Protein AF-A0A7V4ATC4-F1 (afdb_monomer_lite)

pLDDT: mean 73.08, std 25.16, range [24.62, 98.5]

Foldseek 3Di:
DDDDDDDDDDDDDDDDDDDDDDDDDDDDDDDDDDDDDDDDDDDDDDDDDDDDDDDDDDDDDDDDDDDDDDPPPPPPPPPLFADAAPPPADEAAPVHRPQKDKDKDDDDPVWAWDWHKDQDFHRHPHGRIWIKTFFADHLAPPGIKMKIFGAPFFPAFLVQWPWWKWKKAWQDAPFLQAFAFWKWAWKAQLVDNRIWIKIKTQCAPGNHDDDDHRDMDMDTQQDQPTKMATPPDPDPLTMGGSCSVCVNRVRMGQHQAAADADDDDDDDDRDDHNRSHRIIGMAADRGCADPVNGRRRSHGHRIIMIIAWIWIGGNNRIHIYGYHNDDDPVRVVVVVVVVVVVVVVVPDDDD

Structure (mmCIF, N/CA/C/O backbone):
data_AF-A0A7V4ATC4-F1
#
_entry.id   AF-A0A7V4ATC4-F1
#
loop_
_atom_site.group_PDB
_atom_site.id
_atom_site.type_symbol
_atom_site.label_atom_id
_atom_site.label_alt_id
_atom_site.label_comp_id
_atom_site.label_asym_id
_atom_site.label_entity_id
_atom_site.label_seq_id
_atom_site.pdbx_PDB_ins_code
_atom_site.Cartn_x
_atom_site.Cartn_y
_atom_site.Cartn_z
_atom_site.occupancy
_atom_site.B_iso_or_equiv
_atom_site.auth_seq_id
_atom_site.auth_comp_id
_atom_site.auth_asym_id
_atom_site.auth_atom_id
_atom_site.pdbx_PDB_model_num
ATOM 1 N N . MET A 1 1 ? 17.920 71.057 -55.458 1.00 37.38 1 MET A N 1
ATOM 2 C CA . MET A 1 1 ? 18.257 69.918 -56.338 1.00 37.38 1 MET A CA 1
ATOM 3 C C . MET A 1 1 ? 19.403 69.149 -55.707 1.00 37.38 1 MET A C 1
ATOM 5 O O . MET A 1 1 ? 20.327 69.790 -55.232 1.00 37.38 1 MET A O 1
ATOM 9 N N . ILE A 1 2 ? 19.313 67.815 -55.755 1.00 30.89 2 ILE A N 1
ATOM 10 C CA . ILE A 1 2 ? 20.338 66.817 -55.396 1.00 30.89 2 ILE A CA 1
ATOM 11 C C . ILE A 1 2 ? 20.574 66.647 -53.885 1.00 30.89 2 ILE A C 1
ATOM 13 O O . ILE A 1 2 ? 21.141 67.500 -53.211 1.00 30.89 2 ILE A O 1
ATOM 17 N N . GLY A 1 3 ? 20.114 65.499 -53.377 1.00 27.16 3 GLY A N 1
ATOM 18 C CA . GLY A 1 3 ? 20.403 64.997 -52.038 1.00 27.16 3 GLY A CA 1
ATOM 19 C C . GLY A 1 3 ? 21.780 64.337 -51.962 1.00 27.16 3 GLY A C 1
ATOM 20 O O . GLY A 1 3 ? 22.248 63.720 -52.919 1.00 27.16 3 GLY A O 1
ATOM 21 N N . SER A 1 4 ? 22.406 64.460 -50.798 1.00 30.31 4 SER A N 1
ATOM 22 C CA . SER A 1 4 ? 23.699 63.877 -50.451 1.00 30.31 4 SER A CA 1
ATOM 23 C C . SER A 1 4 ? 23.579 63.069 -49.151 1.00 30.31 4 SER A C 1
ATOM 25 O O . SER A 1 4 ? 23.009 63.518 -48.159 1.00 30.31 4 SER A O 1
ATOM 27 N N . LEU A 1 5 ? 24.095 61.836 -49.193 1.00 36.03 5 LEU A N 1
ATOM 28 C CA . LEU A 1 5 ? 24.221 60.887 -48.076 1.00 36.03 5 LEU A CA 1
ATOM 29 C C . LEU A 1 5 ? 25.055 61.460 -46.916 1.00 36.03 5 LEU A C 1
ATOM 31 O O . LEU A 1 5 ? 25.986 62.232 -47.163 1.00 36.03 5 LEU A O 1
ATOM 35 N N . PRO A 1 6 ? 24.884 60.923 -45.690 1.00 37.91 6 PRO A N 1
ATOM 36 C CA . PRO A 1 6 ? 26.089 60.516 -44.966 1.00 37.91 6 PRO A CA 1
ATOM 37 C C . PRO A 1 6 ? 26.004 59.202 -44.161 1.00 37.91 6 PRO A C 1
ATOM 39 O O . PRO A 1 6 ? 25.114 58.974 -43.353 1.00 37.91 6 PRO A O 1
ATOM 42 N N . ARG A 1 7 ? 27.063 58.410 -44.384 1.00 29.56 7 ARG A N 1
ATOM 43 C CA . ARG A 1 7 ? 28.003 57.748 -43.451 1.00 29.56 7 ARG A CA 1
ATOM 44 C C . ARG A 1 7 ? 27.527 56.817 -42.323 1.00 29.56 7 ARG A C 1
ATOM 46 O O . ARG A 1 7 ? 26.781 57.163 -41.418 1.00 29.56 7 ARG A O 1
ATOM 53 N N . ALA A 1 8 ? 28.197 55.662 -42.332 1.00 34.66 8 ALA A N 1
ATOM 54 C CA . ALA A 1 8 ? 28.271 54.635 -41.306 1.00 34.66 8 ALA A CA 1
ATOM 55 C C . ALA A 1 8 ? 28.814 55.145 -39.956 1.00 34.66 8 ALA A C 1
ATOM 57 O O . ALA A 1 8 ? 29.848 55.813 -39.899 1.00 34.66 8 ALA A O 1
ATOM 58 N N . GLY A 1 9 ? 28.142 54.747 -38.871 1.00 29.55 9 GLY A N 1
ATOM 59 C CA . GLY A 1 9 ? 28.581 54.906 -37.483 1.00 29.55 9 GLY A CA 1
ATOM 60 C C . GLY A 1 9 ? 28.999 53.563 -36.873 1.00 29.55 9 GLY A C 1
ATOM 61 O O . GLY A 1 9 ? 28.302 52.559 -37.014 1.00 29.55 9 GLY A O 1
ATOM 62 N N . GLY A 1 10 ? 30.167 53.548 -36.228 1.00 26.47 10 GLY A N 1
ATOM 63 C CA . GLY A 1 10 ? 30.815 52.364 -35.662 1.00 26.47 10 GLY A CA 1
ATOM 64 C C . GLY A 1 10 ? 30.112 51.759 -34.441 1.00 26.47 10 GLY A C 1
ATOM 65 O O . GLY A 1 10 ? 29.474 52.449 -33.649 1.00 26.47 10 GLY A O 1
ATOM 66 N N . ARG A 1 11 ? 30.277 50.441 -34.265 1.00 28.89 11 ARG A N 1
ATOM 67 C CA . ARG A 1 11 ? 29.781 49.693 -33.101 1.00 28.89 11 ARG A CA 1
ATOM 68 C C . ARG A 1 11 ? 30.822 49.706 -31.982 1.00 28.89 11 ARG A C 1
ATOM 70 O O . ARG A 1 11 ? 31.932 49.214 -32.165 1.00 28.89 11 ARG A O 1
ATOM 77 N N . ARG A 1 12 ? 30.442 50.215 -30.807 1.00 27.66 12 ARG A N 1
ATOM 78 C CA . ARG A 1 12 ? 31.090 49.888 -29.528 1.00 27.66 12 ARG A CA 1
ATOM 79 C C . ARG A 1 12 ? 30.332 48.731 -28.884 1.00 27.66 12 ARG A C 1
ATOM 81 O O . ARG A 1 12 ? 29.112 48.795 -28.764 1.00 27.66 12 ARG A O 1
ATOM 88 N N . CYS A 1 13 ? 31.055 47.713 -28.429 1.00 26.67 13 CYS A N 1
ATOM 89 C CA . CYS A 1 13 ? 30.509 46.679 -27.558 1.00 26.67 13 CYS A CA 1
ATOM 90 C C . CYS A 1 13 ? 30.200 47.282 -26.181 1.00 26.67 13 CYS A C 1
ATOM 92 O O . CYS A 1 13 ? 31.100 47.785 -25.508 1.00 26.67 13 CYS A O 1
ATOM 94 N N . ARG A 1 14 ? 28.938 47.208 -25.747 1.00 28.23 14 ARG A N 1
ATOM 95 C CA . ARG A 1 14 ? 28.559 47.324 -24.335 1.00 28.23 14 ARG A CA 1
ATOM 96 C C . ARG A 1 14 ? 28.003 45.986 -23.867 1.00 28.23 14 ARG A C 1
ATOM 98 O O . ARG A 1 14 ? 27.190 45.371 -24.547 1.00 28.23 14 ARG A O 1
ATOM 105 N N . LYS A 1 15 ? 28.482 45.561 -22.704 1.00 32.94 15 LYS A N 1
ATOM 106 C CA . LYS A 1 15 ? 27.990 44.426 -21.924 1.00 32.94 15 LYS A CA 1
ATOM 107 C C . LYS A 1 15 ? 26.820 44.934 -21.071 1.00 32.94 15 LYS A C 1
ATOM 109 O O . LYS A 1 15 ? 26.959 45.989 -20.455 1.00 32.94 15 LYS A O 1
ATOM 114 N N . ALA A 1 16 ? 25.705 44.211 -21.039 1.00 31.23 16 ALA A N 1
ATOM 115 C CA . ALA A 1 16 ? 24.578 44.450 -20.134 1.00 31.23 16 ALA A CA 1
ATOM 116 C C . ALA A 1 16 ? 23.957 43.098 -19.705 1.00 31.23 16 ALA A C 1
ATOM 118 O O . ALA A 1 16 ? 24.200 42.100 -20.386 1.00 31.23 16 ALA A O 1
ATOM 119 N N . PRO A 1 17 ? 23.281 43.045 -18.541 1.00 32.97 17 PRO A N 1
ATOM 120 C CA . PRO A 1 17 ? 23.290 41.897 -17.635 1.00 32.97 17 PRO A CA 1
ATOM 121 C C . PRO A 1 17 ? 22.068 40.971 -17.757 1.00 32.97 17 PRO A C 1
ATOM 123 O O . PRO A 1 17 ? 21.139 41.230 -18.512 1.00 32.97 17 PRO A O 1
ATOM 126 N N . ALA A 1 18 ? 22.136 39.867 -17.010 1.00 33.03 18 ALA A N 1
ATOM 127 C CA . ALA A 1 18 ? 21.173 38.774 -16.945 1.00 33.03 18 ALA A CA 1
ATOM 128 C C . ALA A 1 18 ? 19.812 39.166 -16.343 1.00 33.03 18 ALA A C 1
ATOM 130 O O . ALA A 1 18 ? 19.759 39.958 -15.405 1.00 33.03 18 ALA A O 1
ATOM 131 N N . GLY A 1 19 ? 18.759 38.500 -16.826 1.00 32.84 19 GLY A N 1
ATOM 132 C CA . GLY A 1 19 ? 17.412 38.508 -16.253 1.00 32.84 19 GLY A CA 1
ATOM 133 C C . GLY A 1 19 ? 16.344 38.738 -17.318 1.00 32.84 19 GLY A C 1
ATOM 134 O O . GLY A 1 19 ? 16.167 39.867 -17.746 1.00 32.84 19 GLY A O 1
ATOM 135 N N . ASP A 1 20 ? 15.724 37.657 -17.801 1.00 28.38 20 ASP A N 1
ATOM 136 C CA . ASP A 1 20 ? 14.262 37.517 -17.920 1.00 28.38 20 ASP A CA 1
ATOM 137 C C . ASP A 1 20 ? 13.900 36.246 -18.702 1.00 28.38 20 ASP A C 1
ATOM 139 O O . ASP A 1 20 ? 14.362 35.990 -19.816 1.00 28.38 20 ASP A O 1
ATOM 143 N N . VAL A 1 21 ? 13.081 35.413 -18.060 1.00 30.28 21 VAL A N 1
ATOM 144 C CA . VAL A 1 21 ? 12.523 34.171 -18.594 1.00 30.28 21 VAL A CA 1
ATOM 145 C C . VAL A 1 21 ? 11.252 34.531 -19.358 1.00 30.28 21 VAL A C 1
ATOM 147 O O . VAL A 1 21 ? 10.274 34.976 -18.761 1.00 30.28 21 VAL A O 1
ATOM 150 N N . ALA A 1 22 ? 11.252 34.329 -20.675 1.00 28.23 22 ALA A N 1
ATOM 151 C CA . ALA A 1 22 ? 10.046 34.455 -21.484 1.00 28.23 22 ALA A CA 1
ATOM 152 C C . ALA A 1 22 ? 9.177 33.192 -21.357 1.00 28.23 22 ALA A C 1
ATOM 154 O O . ALA A 1 22 ? 9.627 32.069 -21.593 1.00 28.23 22 ALA A O 1
ATOM 155 N N . VAL A 1 23 ? 7.918 33.412 -20.985 1.00 27.86 23 VAL A N 1
ATOM 156 C CA . VAL A 1 23 ? 6.828 32.435 -20.895 1.00 27.86 23 VAL A CA 1
ATOM 157 C C . VAL A 1 23 ? 6.401 32.008 -22.305 1.00 27.86 23 VAL A C 1
ATOM 159 O O . VAL A 1 23 ? 6.006 32.845 -23.113 1.00 27.86 23 VAL A O 1
ATOM 162 N N . LEU A 1 24 ? 6.448 30.706 -22.601 1.00 25.66 24 LEU A N 1
ATOM 163 C CA . LEU A 1 24 ? 5.875 30.112 -23.816 1.00 25.66 24 LEU A CA 1
ATOM 164 C C . LEU A 1 24 ? 4.436 29.656 -23.534 1.00 25.66 24 LEU A C 1
ATOM 166 O O . LEU A 1 24 ? 4.217 28.639 -22.879 1.00 25.66 24 LEU A O 1
ATOM 170 N N . GLN A 1 25 ? 3.456 30.406 -24.037 1.00 24.62 25 GLN A N 1
ATOM 171 C CA . GLN A 1 25 ? 2.063 29.965 -24.136 1.00 24.62 25 GLN A CA 1
ATOM 172 C C . GLN A 1 25 ? 1.872 29.152 -25.423 1.00 24.62 25 GLN A C 1
ATOM 174 O O . GLN A 1 25 ? 2.146 29.643 -26.516 1.00 24.62 25 GLN A O 1
ATOM 179 N N . TRP A 1 26 ? 1.363 27.928 -25.291 1.00 25.66 26 TRP A N 1
ATOM 180 C CA . TRP A 1 26 ? 0.858 27.125 -26.405 1.00 25.66 26 TRP A CA 1
ATOM 181 C C . TRP A 1 26 ? -0.668 27.212 -26.420 1.00 25.66 26 TRP A C 1
ATOM 183 O O . TRP A 1 26 ? -1.315 26.848 -25.439 1.00 25.66 26 TRP A O 1
ATOM 193 N N . THR A 1 27 ? -1.252 27.673 -27.523 1.00 29.28 27 THR A N 1
ATOM 194 C CA . THR A 1 27 ? -2.689 27.547 -27.788 1.00 29.28 27 THR A CA 1
ATOM 195 C C . THR A 1 27 ? -2.937 26.313 -28.655 1.00 29.28 27 THR A C 1
ATOM 197 O O . THR A 1 27 ? -2.340 26.141 -29.715 1.00 29.28 27 THR A O 1
ATOM 200 N N . TYR A 1 28 ? -3.808 25.428 -28.170 1.00 27.58 28 TYR A N 1
ATOM 201 C CA . TYR A 1 28 ? -4.270 24.228 -28.865 1.00 27.58 28 TYR A CA 1
ATOM 202 C C . TYR A 1 28 ? -5.555 24.564 -29.636 1.00 27.58 28 TYR A C 1
ATOM 204 O O . TYR A 1 28 ? -6.457 25.181 -29.070 1.00 27.58 28 TYR A O 1
ATOM 212 N N . ALA A 1 29 ? -5.656 24.151 -30.901 1.00 32.00 29 ALA A N 1
ATOM 213 C CA . ALA A 1 29 ? -6.880 24.245 -31.701 1.00 32.00 29 ALA A CA 1
ATOM 214 C C . ALA A 1 29 ? -7.418 22.827 -32.019 1.00 32.00 29 ALA A C 1
ATOM 216 O O . ALA A 1 29 ? -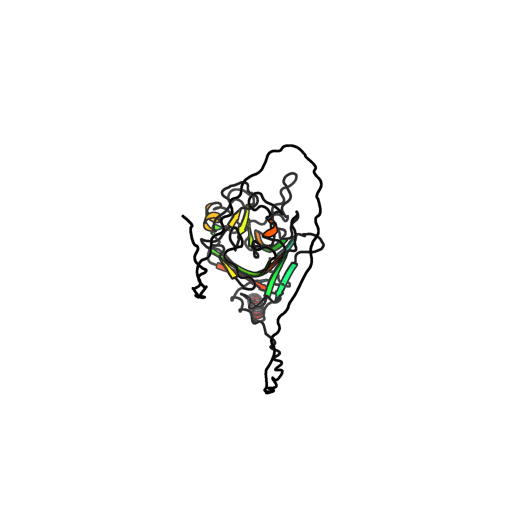6.612 21.948 -32.332 1.00 32.00 29 ALA A O 1
ATOM 217 N N . PRO A 1 30 ? -8.741 22.576 -31.923 1.00 41.56 30 PRO A N 1
ATOM 218 C CA . PRO A 1 30 ? -9.356 21.260 -32.157 1.00 41.56 30 PRO A CA 1
ATOM 219 C C . PRO A 1 30 ? -9.648 20.948 -33.652 1.00 41.56 30 PRO A C 1
ATOM 221 O O . PRO A 1 30 ? -9.494 21.832 -34.498 1.00 41.56 30 PRO A O 1
ATOM 224 N N . PRO A 1 31 ? -10.045 19.696 -34.001 1.00 54.38 31 PRO A N 1
ATOM 225 C CA . PRO A 1 31 ? -9.848 19.123 -35.341 1.00 54.38 31 PRO A CA 1
ATOM 226 C C . PRO A 1 31 ? -11.079 19.085 -36.287 1.00 54.38 31 PRO A C 1
ATOM 228 O O . PRO A 1 31 ? -12.178 18.764 -35.852 1.00 54.38 31 PRO A O 1
ATOM 231 N N . TYR A 1 32 ? -10.790 19.288 -37.590 1.00 42.03 32 TYR A N 1
ATOM 232 C CA . TYR A 1 32 ? -11.415 18.824 -38.866 1.00 42.03 32 TYR A CA 1
ATOM 233 C C . TYR A 1 32 ? -12.900 19.108 -39.219 1.00 42.03 32 TYR A C 1
ATOM 235 O O . TYR A 1 32 ? -13.759 19.134 -38.342 1.00 42.03 32 TYR A O 1
ATOM 243 N N . PRO A 1 33 ? -13.225 19.320 -40.527 1.00 49.75 33 PRO A N 1
ATOM 244 C CA . PRO A 1 33 ? -13.612 18.216 -41.447 1.00 49.75 33 PRO A CA 1
ATOM 245 C C . PRO A 1 33 ? -13.118 18.371 -42.931 1.00 49.75 33 PRO A C 1
ATOM 247 O O . PRO A 1 33 ? -12.402 19.326 -43.227 1.00 49.75 33 PRO A O 1
ATOM 250 N N . PRO A 1 34 ? -13.390 17.406 -43.855 1.00 53.91 34 PRO A N 1
ATOM 251 C CA . PRO A 1 34 ? -12.507 17.058 -44.985 1.00 53.91 34 PRO A CA 1
ATOM 252 C C . PRO A 1 34 ? -12.886 17.663 -46.356 1.00 53.91 34 PRO A C 1
ATOM 254 O O . PRO A 1 34 ? -14.041 17.992 -46.612 1.00 53.91 34 PRO A O 1
ATOM 257 N N . GLY A 1 35 ? -11.912 17.712 -47.277 1.00 35.97 35 GLY A N 1
ATOM 258 C CA . GLY A 1 35 ? -12.075 18.055 -48.701 1.00 35.97 35 GLY A CA 1
ATOM 259 C C . GLY A 1 35 ? -10.901 17.538 -49.562 1.00 35.97 35 GLY A C 1
ATOM 260 O O . GLY A 1 35 ? -9.860 17.205 -48.997 1.00 35.97 35 GLY A O 1
ATOM 261 N N . PRO A 1 36 ? -11.063 17.374 -50.892 1.00 40.44 36 PRO A N 1
ATOM 262 C CA . PRO A 1 36 ? -10.459 16.265 -51.632 1.00 40.44 36 PRO A CA 1
ATOM 263 C C . PRO A 1 36 ? -9.068 16.511 -52.243 1.00 40.44 36 PRO A C 1
ATOM 265 O O . PRO A 1 36 ? -8.633 17.625 -52.509 1.00 40.44 36 PRO A O 1
A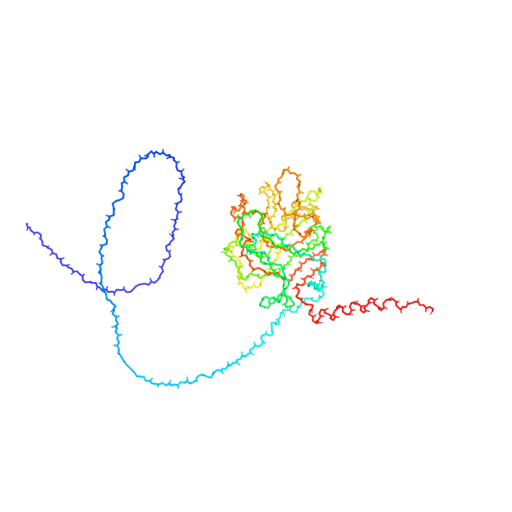TOM 268 N N . VAL A 1 37 ? -8.435 15.362 -52.482 1.00 49.66 37 VAL A N 1
ATOM 269 C CA . VAL A 1 37 ? -7.192 15.004 -53.180 1.00 49.66 37 VAL A CA 1
ATOM 270 C C . VAL A 1 37 ? -6.735 15.940 -54.311 1.00 49.66 37 VAL A C 1
ATOM 272 O O . VAL A 1 37 ? -7.404 16.057 -55.332 1.00 49.66 37 VAL A O 1
ATOM 275 N N . GLU A 1 38 ? -5.481 16.397 -54.229 1.00 36.03 38 GLU A N 1
ATOM 276 C CA . GLU A 1 38 ? -4.650 16.649 -55.413 1.00 36.03 38 GLU A CA 1
ATOM 277 C C . GLU A 1 38 ? -3.229 16.107 -55.171 1.00 36.03 38 GLU A C 1
ATOM 279 O O . GLU A 1 38 ? -2.517 16.533 -54.261 1.00 36.03 38 GLU A O 1
ATOM 284 N N . ARG A 1 39 ? -2.819 15.111 -55.967 1.00 44.59 39 ARG A N 1
ATOM 285 C CA . ARG A 1 39 ? -1.438 14.611 -55.996 1.00 44.59 39 ARG A CA 1
ATOM 286 C C . ARG A 1 39 ? -0.603 15.569 -56.838 1.00 44.59 39 ARG A C 1
ATOM 288 O O . ARG A 1 39 ? -0.870 15.705 -58.029 1.00 44.59 39 ARG A O 1
ATOM 295 N N . ARG A 1 40 ? 0.457 16.144 -56.267 1.00 36.28 40 ARG A N 1
ATOM 296 C CA . ARG A 1 40 ? 1.562 16.729 -57.043 1.00 36.28 40 ARG A CA 1
ATOM 297 C C . ARG A 1 40 ? 2.915 16.204 -56.547 1.00 36.28 40 ARG A C 1
ATOM 299 O O . ARG A 1 40 ? 3.068 15.977 -55.348 1.00 36.28 40 ARG A O 1
ATOM 306 N N . PRO A 1 41 ? 3.863 15.938 -57.462 1.00 38.78 41 PRO A N 1
ATOM 307 C CA . PRO A 1 41 ? 5.106 15.237 -57.163 1.00 38.78 41 PRO A CA 1
ATOM 308 C C . PRO A 1 41 ? 6.115 16.120 -56.421 1.00 38.78 41 PRO A C 1
ATOM 310 O O . PRO A 1 41 ? 6.250 17.312 -56.689 1.00 38.78 41 PRO A O 1
ATOM 313 N N . VAL A 1 42 ? 6.855 15.487 -55.511 1.00 36.69 42 VAL A N 1
ATOM 314 C CA . VAL A 1 42 ? 7.985 16.064 -54.779 1.00 36.69 42 VAL A CA 1
ATOM 315 C C . VAL A 1 42 ? 9.145 16.284 -55.754 1.00 36.69 42 VAL A C 1
ATOM 317 O O . VAL A 1 42 ? 9.693 15.323 -56.292 1.00 36.69 42 VAL A O 1
ATOM 320 N N . GLN A 1 43 ? 9.528 17.541 -55.984 1.00 33.72 43 GLN A N 1
ATOM 321 C CA . GLN A 1 43 ? 10.797 17.883 -56.628 1.00 33.72 43 GLN A CA 1
ATOM 322 C C . GLN A 1 43 ? 11.912 17.890 -55.579 1.00 33.72 43 GLN A C 1
ATOM 324 O O . GLN A 1 43 ? 11.889 18.672 -54.630 1.00 33.72 43 GLN A O 1
ATOM 329 N N . ALA A 1 44 ? 12.892 17.011 -55.773 1.00 35.06 44 ALA A N 1
ATOM 330 C CA . ALA A 1 44 ? 14.179 17.068 -55.103 1.00 35.06 44 ALA A CA 1
ATOM 331 C C . ALA A 1 44 ? 15.022 18.202 -55.707 1.00 35.06 44 ALA A C 1
ATOM 333 O O . ALA A 1 44 ? 15.142 18.293 -56.928 1.00 35.06 44 ALA A O 1
ATOM 334 N N . PHE A 1 45 ? 15.647 19.015 -54.856 1.00 33.12 45 PHE A N 1
ATOM 335 C CA . PHE A 1 45 ? 16.752 19.889 -55.249 1.00 33.12 45 PHE A CA 1
ATOM 336 C C . PHE A 1 45 ? 17.974 19.642 -54.349 1.00 33.12 45 PHE A C 1
ATOM 338 O O . PHE A 1 45 ? 17.807 19.333 -53.166 1.00 33.12 45 PHE A O 1
ATOM 345 N N . PRO A 1 46 ? 19.193 19.712 -54.915 1.00 42.69 46 PRO A N 1
ATOM 346 C CA . PRO A 1 46 ? 20.412 19.188 -54.312 1.00 42.69 46 PRO A CA 1
ATOM 347 C C . PRO A 1 46 ? 21.097 20.184 -53.363 1.00 42.69 46 PRO A C 1
ATOM 349 O O . PRO A 1 46 ? 20.937 21.398 -53.468 1.00 42.69 46 PRO A O 1
ATOM 352 N N . TYR A 1 47 ? 21.916 19.631 -52.464 1.00 35.31 47 TYR A N 1
ATOM 353 C CA . TYR A 1 47 ? 22.910 20.340 -51.651 1.00 35.31 47 TYR A CA 1
ATOM 354 C C . TYR A 1 47 ? 23.877 21.186 -52.497 1.00 35.31 47 TYR A C 1
ATOM 356 O O . TYR A 1 47 ? 24.193 20.814 -53.630 1.00 35.31 47 TYR A O 1
ATOM 364 N N . PRO A 1 48 ? 24.531 22.170 -51.856 1.00 41.03 48 PRO A N 1
ATOM 365 C CA . PRO A 1 48 ? 25.975 22.258 -51.996 1.00 41.03 48 PRO A CA 1
ATOM 366 C C . PRO A 1 48 ? 26.719 22.163 -50.659 1.00 41.03 48 PRO A C 1
ATOM 368 O O . PRO A 1 48 ? 26.304 22.669 -49.617 1.00 41.03 48 PRO A O 1
ATOM 371 N N . GLN A 1 49 ? 27.835 21.449 -50.766 1.00 35.94 49 GLN A N 1
ATOM 372 C CA . GLN A 1 49 ? 28.951 21.326 -49.839 1.00 35.94 49 GLN A CA 1
ATOM 373 C C . GLN A 1 49 ? 29.779 22.622 -49.755 1.00 35.94 49 GLN A C 1
ATOM 375 O O . GLN A 1 49 ? 29.601 23.522 -50.568 1.00 35.94 49 GLN A O 1
ATOM 380 N N . GLU A 1 50 ? 30.752 22.597 -48.834 1.00 31.81 50 GLU A N 1
ATOM 381 C CA . GLU A 1 50 ? 31.830 23.561 -48.534 1.00 31.81 50 GLU A CA 1
ATOM 382 C C . GLU A 1 50 ? 31.538 24.467 -47.324 1.00 31.81 50 GLU A C 1
ATOM 384 O O . GLU A 1 50 ? 30.490 25.084 -47.221 1.00 31.81 50 GLU A O 1
ATOM 389 N N . GLY A 1 51 ? 32.405 24.617 -46.323 1.00 28.22 51 GLY A N 1
ATOM 390 C CA . GLY A 1 51 ? 33.771 24.145 -46.129 1.00 28.22 51 GLY A CA 1
ATOM 391 C C . GLY A 1 51 ? 34.511 25.122 -45.200 1.00 28.22 51 GLY A C 1
ATOM 392 O O . GLY A 1 51 ? 34.390 26.329 -45.373 1.00 28.22 51 GLY A O 1
ATOM 393 N N . TRP A 1 52 ? 35.332 24.579 -44.285 1.00 28.17 52 TRP A N 1
ATOM 394 C CA . TRP A 1 52 ? 36.413 25.248 -43.518 1.00 28.17 52 TRP A CA 1
ATOM 395 C C . TRP A 1 52 ? 35.981 26.189 -42.360 1.00 28.17 52 TRP A C 1
ATOM 397 O O . TRP A 1 52 ? 35.006 26.909 -42.458 1.00 28.17 52 TRP A O 1
ATOM 407 N N . LYS A 1 53 ? 36.656 26.298 -41.203 1.00 32.31 53 LYS A N 1
ATOM 408 C CA . LYS A 1 53 ? 37.967 25.821 -40.728 1.00 32.31 53 LYS A CA 1
ATOM 409 C C . LYS A 1 53 ? 37.983 25.832 -39.189 1.00 32.31 53 LYS A C 1
ATOM 411 O O . LYS A 1 53 ? 37.493 26.765 -38.559 1.00 32.31 53 LYS A O 1
ATOM 416 N N . ARG A 1 54 ? 38.612 24.819 -38.591 1.00 35.22 54 ARG A N 1
ATOM 417 C CA . ARG A 1 54 ? 38.980 24.758 -37.168 1.00 35.22 54 ARG A CA 1
ATOM 418 C C . ARG A 1 54 ? 40.150 25.729 -36.933 1.00 35.22 54 ARG A C 1
ATOM 420 O O . ARG A 1 54 ? 41.168 25.596 -37.607 1.00 35.22 54 ARG A O 1
ATOM 427 N N . ILE A 1 55 ? 40.034 26.667 -35.992 1.00 35.19 55 ILE A N 1
ATOM 428 C CA . ILE A 1 55 ? 41.177 27.458 -35.509 1.00 35.19 55 ILE A CA 1
ATOM 429 C C . ILE A 1 55 ? 41.632 26.856 -34.180 1.00 35.19 55 ILE A C 1
ATOM 431 O O . ILE A 1 55 ? 40.955 26.973 -33.163 1.00 35.19 55 ILE A O 1
ATOM 435 N N . GLN A 1 56 ? 42.785 26.188 -34.212 1.00 34.50 56 GLN A N 1
ATOM 436 C CA . GLN A 1 56 ? 43.622 25.989 -33.035 1.00 34.50 56 GLN A CA 1
ATOM 437 C C . GLN A 1 56 ? 44.595 27.164 -32.927 1.00 34.50 56 GLN A C 1
ATOM 439 O O . GLN A 1 56 ? 45.274 27.494 -33.897 1.00 34.50 56 GLN A O 1
ATOM 444 N N . CYS A 1 57 ? 44.731 27.718 -31.726 1.00 32.12 57 CYS A N 1
ATOM 445 C CA . CYS A 1 57 ? 45.920 28.462 -31.327 1.00 32.12 57 CYS A CA 1
ATOM 446 C C . CYS A 1 57 ? 46.624 27.679 -30.217 1.00 32.12 57 CYS A C 1
ATOM 448 O O . CYS A 1 57 ? 46.003 27.274 -29.236 1.00 32.12 57 CYS A O 1
ATOM 450 N N . SER A 1 58 ? 47.922 27.446 -30.414 1.00 34.09 58 SER A N 1
ATOM 451 C CA . SER A 1 58 ? 48.844 26.822 -29.463 1.00 34.09 58 SER A CA 1
ATOM 452 C C . SER A 1 58 ? 50.001 27.775 -29.134 1.00 34.09 58 SER A C 1
ATOM 454 O O . SER A 1 58 ? 50.191 28.771 -29.834 1.00 34.09 58 SER A O 1
ATOM 456 N N . LYS A 1 59 ? 50.813 27.342 -28.151 1.00 34.41 59 LYS A N 1
ATOM 457 C CA . LYS A 1 59 ? 52.065 27.897 -27.583 1.00 34.41 59 LYS A CA 1
ATOM 458 C C . LYS A 1 59 ? 51.855 28.968 -26.511 1.00 34.41 59 LYS A C 1
ATOM 460 O O . LYS A 1 59 ? 51.135 29.924 -26.730 1.00 34.41 59 LYS A O 1
ATOM 465 N N . GLY A 1 60 ? 52.488 28.915 -25.342 1.00 30.00 60 GLY A N 1
ATOM 466 C CA . GLY A 1 60 ? 53.450 28.007 -24.694 1.00 30.00 60 GLY A CA 1
ATOM 467 C C . GLY A 1 60 ? 53.781 28.639 -23.320 1.00 30.00 60 GLY A C 1
ATOM 468 O O . GLY A 1 60 ? 53.423 29.784 -23.094 1.00 30.00 60 GLY A O 1
ATOM 469 N N . GLY A 1 61 ? 54.411 28.021 -22.327 1.00 31.06 61 GLY A N 1
ATOM 470 C CA . GLY A 1 61 ? 54.947 26.686 -22.139 1.00 31.06 61 GLY A CA 1
ATOM 471 C C . GLY A 1 61 ? 55.409 26.523 -20.676 1.00 31.06 61 GLY A C 1
ATOM 472 O O . GLY A 1 61 ? 55.314 27.456 -19.889 1.00 31.06 61 GLY A O 1
ATOM 473 N N . LYS A 1 62 ? 55.942 25.328 -20.382 1.00 39.16 62 LYS A N 1
ATOM 474 C CA . LYS A 1 62 ? 56.797 24.917 -19.245 1.00 39.16 62 LYS A CA 1
ATOM 475 C C . LYS A 1 62 ? 56.294 25.207 -17.816 1.00 39.16 62 LYS A C 1
ATOM 477 O O . LYS A 1 62 ? 56.348 26.332 -17.349 1.00 39.16 62 LYS A O 1
ATOM 482 N N . MET A 1 63 ? 56.065 24.150 -17.029 1.00 32.41 63 MET A N 1
ATOM 483 C CA . MET A 1 63 ? 57.104 23.554 -16.167 1.00 32.41 63 MET A CA 1
ATOM 484 C C . MET A 1 63 ? 56.522 22.426 -15.293 1.00 32.41 63 MET A C 1
ATOM 486 O O . MET A 1 63 ? 55.407 22.505 -14.793 1.00 32.41 63 MET A O 1
ATOM 490 N N . MET A 1 64 ? 57.307 21.359 -15.155 1.00 43.16 64 MET A N 1
ATOM 491 C CA . MET A 1 64 ? 57.062 20.159 -14.352 1.00 43.16 64 MET A CA 1
ATOM 492 C C . MET A 1 64 ? 56.734 20.465 -12.885 1.00 43.16 64 MET A C 1
ATOM 494 O O . MET A 1 64 ? 57.391 21.309 -12.284 1.00 43.16 64 MET A O 1
ATOM 498 N N . LYS A 1 65 ? 55.875 19.637 -12.278 1.00 34.62 65 LYS A N 1
ATOM 499 C CA . LYS A 1 65 ? 56.187 18.924 -11.026 1.00 34.62 65 LYS A CA 1
ATOM 500 C C . LYS A 1 65 ? 55.262 17.718 -10.870 1.00 34.62 65 LYS A C 1
ATOM 502 O O . LYS A 1 65 ? 54.044 17.836 -10.825 1.00 34.62 65 LYS A O 1
ATOM 507 N N . ARG A 1 66 ? 55.896 16.547 -10.838 1.00 47.31 66 ARG A N 1
ATOM 508 C CA . ARG A 1 66 ? 55.310 15.262 -10.465 1.00 47.31 66 ARG A CA 1
ATOM 509 C C . ARG A 1 66 ? 54.927 15.334 -8.988 1.00 47.31 66 ARG A C 1
ATOM 511 O O . ARG A 1 66 ? 55.796 15.624 -8.174 1.00 47.31 66 ARG A O 1
ATOM 518 N N . PHE A 1 67 ? 53.684 15.011 -8.657 1.00 41.53 67 PHE A N 1
ATOM 519 C CA . PHE A 1 67 ? 53.333 14.513 -7.333 1.00 41.53 67 PHE A CA 1
ATOM 520 C C . PHE A 1 67 ? 52.595 13.196 -7.522 1.00 41.53 67 PHE A C 1
ATOM 522 O O . PHE A 1 67 ? 51.544 13.133 -8.154 1.00 41.53 67 PHE A O 1
ATOM 529 N N . ALA A 1 68 ? 53.239 12.135 -7.044 1.00 48.22 68 ALA A N 1
ATOM 530 C CA . ALA A 1 68 ? 52.637 10.832 -6.872 1.00 48.22 68 ALA A CA 1
ATOM 531 C C . ALA A 1 68 ? 51.473 10.965 -5.882 1.00 48.22 68 ALA A C 1
ATOM 533 O O . ALA A 1 68 ? 51.651 11.525 -4.802 1.00 48.22 68 ALA A O 1
ATOM 534 N N . LEU A 1 69 ? 50.301 10.454 -6.252 1.00 39.44 69 LEU A N 1
ATOM 535 C CA . LEU A 1 69 ? 49.215 10.204 -5.312 1.00 39.44 69 LEU A CA 1
ATOM 536 C C . LEU A 1 69 ? 49.196 8.701 -5.014 1.00 39.44 69 LEU A C 1
ATOM 538 O O . LEU A 1 69 ? 49.181 7.906 -5.958 1.00 39.44 69 LEU A O 1
ATOM 542 N N . PRO A 1 70 ? 49.241 8.298 -3.734 1.00 45.88 70 PRO A N 1
ATOM 543 C CA . PRO A 1 70 ? 49.171 6.900 -3.365 1.00 45.88 70 PRO A CA 1
ATOM 544 C C . PRO A 1 70 ? 47.745 6.390 -3.577 1.00 45.88 70 PRO A C 1
ATOM 546 O O . PRO A 1 70 ? 46.765 7.048 -3.228 1.00 45.88 70 PRO A O 1
ATOM 549 N N . VAL A 1 71 ? 47.649 5.185 -4.134 1.00 46.84 71 VAL A N 1
ATOM 550 C CA . VAL A 1 71 ? 46.448 4.352 -4.081 1.00 46.84 71 VAL A CA 1
ATOM 551 C C . VAL A 1 71 ? 46.203 4.022 -2.611 1.00 46.84 71 VAL A C 1
ATOM 553 O O . VAL A 1 71 ? 46.870 3.159 -2.046 1.00 46.84 71 VAL A O 1
ATOM 556 N N . VAL A 1 72 ? 45.265 4.722 -1.977 1.00 40.56 72 VAL A N 1
ATOM 557 C CA . VAL A 1 72 ? 44.658 4.254 -0.731 1.00 40.56 72 VAL A CA 1
ATOM 558 C C . VAL A 1 72 ? 43.432 3.448 -1.138 1.00 40.56 72 VAL A C 1
ATOM 560 O O . VAL A 1 72 ? 42.364 3.995 -1.402 1.00 40.56 72 VAL A O 1
ATOM 563 N N . ALA A 1 73 ? 43.606 2.133 -1.232 1.00 45.38 73 ALA A N 1
ATOM 564 C CA . ALA A 1 73 ? 42.490 1.205 -1.259 1.00 45.38 73 ALA A CA 1
ATOM 565 C C . ALA A 1 73 ? 41.870 1.179 0.147 1.00 45.38 73 ALA A C 1
ATOM 567 O O . ALA A 1 73 ? 42.285 0.407 1.006 1.00 45.38 73 ALA A O 1
ATOM 568 N N . VAL A 1 74 ? 40.902 2.062 0.400 1.00 40.03 74 VAL A N 1
ATOM 569 C CA . VAL A 1 74 ? 39.992 1.907 1.538 1.00 40.03 74 VAL A CA 1
ATOM 570 C C . VAL A 1 74 ? 38.897 0.945 1.092 1.00 40.03 74 VAL A C 1
ATOM 572 O O . VAL A 1 74 ? 37.892 1.349 0.513 1.00 40.03 74 VAL A O 1
ATOM 575 N N . THR A 1 75 ? 39.085 -0.348 1.342 1.00 44.59 75 THR A N 1
ATOM 576 C CA . THR A 1 75 ? 37.966 -1.291 1.429 1.00 44.59 75 THR A CA 1
ATOM 577 C C . THR A 1 75 ? 37.170 -0.955 2.685 1.00 44.59 75 THR A C 1
ATOM 579 O O . THR A 1 75 ? 37.380 -1.537 3.747 1.00 44.59 75 THR A O 1
ATOM 582 N N . ALA A 1 76 ? 36.276 0.027 2.580 1.00 41.12 76 ALA A N 1
ATOM 583 C CA . ALA A 1 76 ? 35.206 0.201 3.545 1.00 41.12 76 ALA A CA 1
ATOM 584 C C . ALA A 1 76 ? 34.187 -0.911 3.277 1.00 41.12 76 ALA A C 1
ATOM 586 O O . ALA A 1 76 ? 33.372 -0.813 2.361 1.00 41.12 76 ALA A O 1
ATOM 587 N N . ALA A 1 77 ? 34.251 -1.988 4.059 1.00 40.91 77 ALA A N 1
ATOM 588 C CA . ALA A 1 77 ? 33.081 -2.823 4.271 1.00 40.91 77 ALA A CA 1
ATOM 589 C C . ALA A 1 77 ? 32.053 -1.936 4.985 1.00 40.91 77 ALA A C 1
ATOM 591 O O . ALA A 1 77 ? 32.090 -1.780 6.204 1.00 40.91 77 ALA A O 1
ATOM 592 N N . ALA A 1 78 ? 31.208 -1.259 4.208 1.00 37.91 78 ALA A N 1
ATOM 593 C CA . ALA A 1 78 ? 30.056 -0.556 4.734 1.00 37.91 78 ALA A CA 1
ATOM 594 C C . ALA A 1 78 ? 29.109 -1.621 5.289 1.00 37.91 78 ALA A C 1
ATOM 596 O O . ALA A 1 78 ? 28.321 -2.214 4.555 1.00 37.91 78 ALA A O 1
ATOM 597 N N . LEU A 1 79 ? 29.232 -1.905 6.584 1.00 43.47 79 LEU A N 1
ATOM 598 C CA . LEU A 1 79 ? 28.128 -2.464 7.345 1.00 43.47 79 LEU A CA 1
ATOM 599 C C . LEU A 1 79 ? 27.010 -1.426 7.230 1.00 43.47 79 LEU A C 1
ATOM 601 O O . LEU A 1 79 ? 27.085 -0.359 7.837 1.00 43.47 79 LEU A O 1
ATOM 605 N N . LEU A 1 80 ? 26.041 -1.693 6.354 1.00 47.47 80 LEU A N 1
ATOM 606 C CA . LEU A 1 80 ? 24.774 -0.976 6.306 1.00 47.47 80 LEU A CA 1
ATOM 607 C C . LEU A 1 80 ? 24.079 -1.266 7.636 1.00 47.47 80 LEU A C 1
ATOM 609 O O . LEU A 1 80 ? 23.395 -2.271 7.784 1.00 47.47 80 LEU A O 1
ATOM 613 N N . VAL A 1 81 ? 24.356 -0.434 8.636 1.00 57.31 81 VAL A N 1
ATOM 614 C CA . VAL A 1 81 ? 23.610 -0.426 9.890 1.00 57.31 81 VAL A CA 1
ATOM 615 C C . VAL A 1 81 ? 22.308 0.293 9.565 1.00 57.31 81 VAL A C 1
ATOM 617 O O . VAL A 1 81 ? 22.307 1.516 9.397 1.00 57.31 81 VAL A O 1
ATOM 620 N N . GLY A 1 82 ? 21.235 -0.463 9.350 1.00 60.34 82 GLY A N 1
ATOM 621 C CA . GLY A 1 82 ? 19.903 0.120 9.265 1.00 60.34 82 GLY A CA 1
ATOM 622 C C . GLY A 1 82 ? 19.418 0.570 10.650 1.00 60.34 82 GLY A C 1
ATOM 623 O O . GLY A 1 82 ? 20.125 0.413 11.655 1.00 60.34 82 GLY A O 1
ATOM 624 N N . ALA A 1 83 ? 18.285 1.268 10.708 1.00 72.50 83 ALA A N 1
ATOM 625 C CA . ALA A 1 83 ? 17.774 1.764 11.981 1.00 72.50 83 ALA A CA 1
ATOM 626 C C . ALA A 1 83 ? 17.257 0.592 12.824 1.00 72.50 83 ALA A C 1
ATOM 628 O O . ALA A 1 83 ? 16.566 -0.273 12.310 1.00 72.50 83 ALA A O 1
ATOM 629 N N . LEU A 1 84 ? 17.551 0.560 14.128 1.00 73.69 84 LEU A N 1
ATOM 630 C CA . LEU A 1 84 ? 17.016 -0.493 14.996 1.00 73.69 84 LEU A CA 1
ATOM 631 C C . LEU A 1 84 ? 15.485 -0.515 14.915 1.00 73.69 84 LEU A C 1
ATOM 633 O O . LEU A 1 84 ? 14.841 0.520 15.106 1.00 73.69 84 LEU A O 1
ATOM 637 N N . ALA A 1 85 ? 14.920 -1.699 14.675 1.00 71.81 85 ALA A N 1
ATOM 638 C CA . ALA A 1 85 ? 13.478 -1.884 14.661 1.00 71.81 85 ALA A CA 1
ATOM 639 C C . ALA A 1 85 ? 12.850 -1.436 16.000 1.00 71.81 85 ALA A C 1
ATOM 641 O O . ALA A 1 85 ? 13.446 -1.651 17.067 1.00 71.81 85 ALA A O 1
ATOM 642 N N . PRO A 1 86 ? 11.647 -0.828 15.990 1.00 75.94 86 PRO A N 1
ATOM 643 C CA . PRO A 1 86 ? 10.958 -0.449 17.218 1.00 75.94 86 PRO A CA 1
ATOM 644 C C . PRO A 1 86 ? 10.748 -1.649 18.150 1.00 75.94 86 PRO A C 1
ATOM 646 O O . PRO A 1 86 ? 10.400 -2.749 17.716 1.00 75.94 86 PRO A O 1
ATOM 649 N N . ALA A 1 87 ? 10.920 -1.441 19.457 1.00 70.75 87 ALA A N 1
ATOM 650 C CA . ALA A 1 87 ? 10.672 -2.488 20.443 1.00 70.75 87 ALA A CA 1
ATOM 651 C C . ALA A 1 87 ? 9.215 -2.979 20.352 1.00 70.75 87 ALA A C 1
ATOM 653 O O . ALA A 1 87 ? 8.282 -2.185 20.455 1.00 70.75 87 ALA A O 1
ATOM 654 N N . GLY A 1 88 ? 9.026 -4.290 20.177 1.00 78.44 88 GLY A N 1
ATOM 655 C CA . GLY A 1 88 ? 7.702 -4.897 20.006 1.00 78.44 88 GLY A CA 1
ATOM 656 C C . GLY A 1 88 ? 7.194 -4.950 18.560 1.00 78.44 88 GLY A C 1
ATOM 657 O O . GLY A 1 88 ? 6.067 -5.393 18.352 1.00 78.44 88 GLY A O 1
ATOM 658 N N . ALA A 1 89 ? 8.001 -4.548 17.571 1.00 88.50 89 ALA A N 1
ATOM 659 C CA . ALA A 1 89 ? 7.673 -4.763 16.167 1.00 88.50 89 ALA A CA 1
ATOM 660 C C . ALA A 1 89 ? 7.569 -6.261 15.831 1.00 88.50 89 ALA A C 1
ATOM 662 O O . ALA A 1 89 ? 8.366 -7.089 16.280 1.00 88.50 89 ALA A O 1
ATOM 663 N N . VAL A 1 90 ? 6.573 -6.601 15.017 1.00 94.38 90 VAL A N 1
ATOM 664 C CA . VAL A 1 90 ? 6.405 -7.924 14.421 1.00 94.38 90 VAL A CA 1
ATOM 665 C C . VAL A 1 90 ? 7.316 -8.003 13.202 1.00 94.38 90 VAL A C 1
ATOM 667 O O . VAL A 1 90 ? 7.048 -7.367 12.183 1.00 94.38 90 VAL A O 1
ATOM 670 N N . VAL A 1 91 ? 8.386 -8.789 13.309 1.00 95.31 91 VAL A N 1
ATOM 671 C CA . VAL A 1 91 ? 9.320 -9.016 12.200 1.00 95.31 91 VAL A CA 1
ATOM 672 C C . VAL A 1 91 ? 8.715 -10.010 11.214 1.00 95.31 91 VAL A C 1
ATOM 674 O O . VAL A 1 91 ? 8.443 -11.159 11.562 1.00 95.31 91 VAL A O 1
ATOM 677 N N . VAL A 1 92 ? 8.525 -9.566 9.978 1.00 96.94 92 VAL A N 1
ATOM 678 C CA . VAL A 1 92 ? 7.974 -10.331 8.860 1.00 96.94 92 VAL A CA 1
ATOM 679 C C . VAL A 1 92 ? 9.111 -10.651 7.900 1.00 96.94 92 VAL A C 1
ATOM 681 O O . VAL A 1 92 ? 9.710 -9.746 7.326 1.00 96.94 92 VAL A O 1
ATOM 684 N N . TRP A 1 93 ? 9.404 -11.932 7.699 1.00 96.44 93 TRP A N 1
ATOM 685 C CA . TRP A 1 93 ? 10.524 -12.369 6.862 1.00 96.44 93 TRP A CA 1
ATOM 686 C C . TRP A 1 93 ? 10.224 -13.728 6.209 1.00 96.44 93 TRP A C 1
ATOM 688 O O . TRP A 1 93 ? 9.282 -14.408 6.618 1.00 96.44 93 TRP A O 1
ATOM 698 N N . PRO A 1 94 ? 11.010 -14.190 5.216 1.00 96.31 94 PRO A N 1
ATOM 699 C CA . PRO A 1 94 ? 10.687 -15.403 4.461 1.00 96.31 94 PRO A CA 1
ATOM 700 C C . PRO A 1 94 ? 10.458 -16.675 5.292 1.00 96.31 94 PRO A C 1
ATOM 702 O O . PRO A 1 94 ? 9.684 -17.535 4.877 1.00 96.31 94 PRO A O 1
ATOM 705 N N . GLY A 1 95 ? 11.132 -16.827 6.436 1.00 94.50 95 GLY A N 1
ATOM 706 C CA . GLY A 1 95 ? 10.961 -17.989 7.314 1.00 94.50 95 GLY A CA 1
ATOM 707 C C . GLY A 1 95 ? 9.862 -17.839 8.366 1.00 94.50 95 GLY A C 1
ATOM 708 O O . GLY A 1 95 ? 9.484 -18.841 8.968 1.00 94.50 95 GLY A O 1
ATOM 709 N N . ASP A 1 96 ? 9.323 -16.634 8.564 1.00 95.81 96 ASP A N 1
ATOM 710 C CA . ASP A 1 96 ? 8.136 -16.389 9.381 1.00 95.81 96 ASP A CA 1
ATOM 711 C C . ASP A 1 96 ? 7.370 -15.172 8.855 1.00 95.81 96 ASP A C 1
ATOM 713 O O . ASP A 1 96 ? 7.693 -14.010 9.114 1.00 95.81 96 ASP A O 1
ATOM 717 N N . MET A 1 97 ? 6.331 -15.464 8.082 1.00 96.88 97 MET A N 1
ATOM 718 C CA . MET A 1 97 ? 5.550 -14.445 7.400 1.00 96.88 97 MET A CA 1
ATOM 719 C C . MET A 1 97 ? 4.503 -13.779 8.301 1.00 96.88 97 MET A C 1
ATOM 721 O O . MET A 1 97 ? 3.862 -12.838 7.851 1.00 96.88 97 MET A O 1
ATOM 725 N N . GLN A 1 98 ? 4.274 -14.232 9.543 1.00 97.00 98 GLN A N 1
ATOM 726 C CA . GLN A 1 98 ? 3.396 -13.537 10.507 1.00 97.00 98 GLN A CA 1
ATOM 727 C C . GLN A 1 98 ? 1.999 -13.149 9.953 1.00 97.00 98 GLN A C 1
ATOM 729 O O . GLN A 1 98 ? 1.463 -12.067 10.209 1.00 97.00 98 GLN A O 1
ATOM 734 N N . GLY A 1 99 ? 1.400 -14.028 9.142 1.00 96.06 99 GLY A N 1
ATOM 735 C CA . GLY A 1 99 ? 0.092 -13.795 8.509 1.00 96.06 99 GLY A CA 1
ATOM 736 C C . GLY A 1 99 ? 0.117 -12.878 7.277 1.00 96.06 99 GLY A C 1
ATOM 737 O O . GLY A 1 99 ? -0.943 -12.514 6.764 1.00 96.06 99 GLY A O 1
ATOM 738 N N . TRP A 1 100 ? 1.301 -12.503 6.796 1.00 98.19 100 TRP A N 1
ATOM 739 C CA . TRP A 1 100 ? 1.501 -11.843 5.512 1.00 98.19 100 TRP A CA 1
ATOM 740 C C . TRP A 1 100 ? 1.661 -12.857 4.379 1.00 98.19 100 TRP A C 1
ATOM 742 O O . TRP A 1 100 ? 2.184 -13.955 4.548 1.00 98.19 100 TRP A O 1
ATOM 752 N N . VAL A 1 101 ? 1.225 -12.470 3.190 1.00 96.56 101 VAL A N 1
ATOM 753 C CA . VAL A 1 101 ? 1.386 -13.225 1.947 1.00 96.56 101 VAL A CA 1
ATOM 754 C C . VAL A 1 101 ? 1.702 -12.249 0.824 1.00 96.56 101 VAL A C 1
ATOM 756 O O . VAL A 1 101 ? 1.288 -11.091 0.868 1.00 96.56 101 VAL A O 1
ATOM 759 N N . PHE A 1 102 ? 2.416 -12.697 -0.202 1.00 95.44 102 PHE A N 1
ATOM 760 C CA . PHE A 1 102 ? 2.641 -11.891 -1.395 1.00 95.44 102 PHE A CA 1
ATOM 761 C C . PHE A 1 102 ? 2.219 -12.642 -2.648 1.00 95.44 102 PHE A C 1
ATOM 763 O O . PHE A 1 102 ? 2.220 -13.870 -2.697 1.00 95.44 102 PHE A O 1
ATOM 770 N N . ALA A 1 103 ? 1.847 -11.882 -3.669 1.00 91.62 103 ALA A N 1
ATOM 771 C CA . ALA A 1 103 ? 1.448 -12.418 -4.956 1.00 91.62 103 ALA A CA 1
ATOM 772 C C . ALA A 1 103 ? 1.859 -11.463 -6.072 1.00 91.62 103 ALA A C 1
ATOM 774 O O . ALA A 1 103 ? 1.964 -10.247 -5.881 1.00 91.62 103 ALA A O 1
ATOM 775 N N . THR A 1 104 ? 2.059 -12.013 -7.262 1.00 88.69 104 THR A N 1
ATOM 776 C CA . THR A 1 104 ? 2.339 -11.234 -8.461 1.00 88.69 104 THR A CA 1
ATOM 777 C C . THR A 1 104 ? 1.305 -11.523 -9.537 1.00 88.69 104 THR A C 1
ATOM 779 O O . THR A 1 104 ? 0.799 -12.638 -9.654 1.00 88.69 104 THR A O 1
ATOM 782 N N . ARG A 1 105 ? 0.976 -10.506 -10.339 1.00 80.88 105 ARG A N 1
ATOM 783 C CA . ARG A 1 105 ? 0.210 -10.679 -11.577 1.00 80.88 105 ARG A CA 1
ATOM 784 C C . ARG A 1 105 ? 1.130 -10.411 -12.751 1.00 80.88 105 ARG A C 1
ATOM 786 O O . ARG A 1 105 ? 1.765 -9.359 -12.806 1.00 80.88 105 ARG A O 1
ATOM 793 N N . GLN A 1 106 ? 1.186 -11.361 -13.672 1.00 71.62 106 GLN A N 1
ATOM 794 C CA . GLN A 1 106 ? 2.061 -11.314 -14.832 1.00 71.62 106 GLN A CA 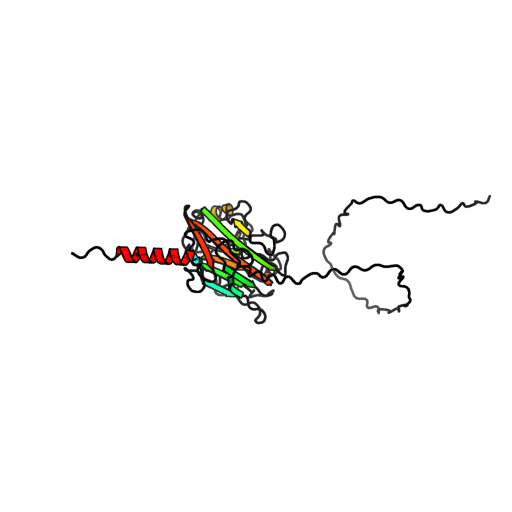1
ATOM 795 C C . GLN A 1 106 ? 1.662 -10.178 -15.797 1.00 71.62 106 GLN A C 1
ATOM 797 O O . GLN A 1 106 ? 0.537 -10.160 -16.291 1.00 71.62 106 GLN A O 1
ATOM 802 N N . GLY A 1 107 ? 2.600 -9.265 -16.077 1.00 57.75 107 GLY A N 1
ATOM 803 C CA . GLY A 1 107 ? 2.753 -8.646 -17.402 1.00 57.75 107 GLY A CA 1
ATOM 804 C C . GLY A 1 107 ? 3.663 -9.522 -18.272 1.00 57.75 107 GLY A C 1
ATOM 805 O O . GLY A 1 107 ? 4.205 -10.498 -17.768 1.00 57.75 107 GLY A O 1
ATOM 806 N N . THR A 1 108 ? 3.793 -9.239 -19.571 1.00 54.81 108 THR A N 1
ATOM 807 C CA . THR A 1 108 ? 4.412 -10.122 -20.598 1.00 54.81 108 THR A CA 1
ATOM 808 C C . THR A 1 108 ? 5.569 -11.031 -20.113 1.00 54.81 108 THR A C 1
ATOM 810 O O . THR A 1 108 ? 6.428 -10.617 -19.335 1.00 54.81 108 THR A O 1
ATOM 813 N N . SER A 1 109 ? 5.628 -12.287 -20.589 1.00 56.44 109 SER A N 1
ATOM 814 C CA . SER A 1 109 ? 6.584 -13.325 -20.133 1.00 56.44 109 SER A CA 1
ATOM 815 C C . SER A 1 109 ? 8.068 -12.938 -20.197 1.00 56.44 109 SER A C 1
ATOM 817 O O . SER A 1 109 ? 8.886 -13.575 -19.541 1.00 56.44 109 SER A O 1
ATOM 819 N N . SER A 1 110 ? 8.422 -11.900 -20.954 1.00 65.69 110 SER A N 1
ATOM 820 C CA . SER A 1 110 ? 9.777 -11.354 -21.065 1.00 65.69 110 SER A CA 1
ATOM 821 C C . SER A 1 110 ? 10.225 -10.492 -19.878 1.00 65.69 110 SER A C 1
ATOM 823 O O . SER A 1 110 ? 11.426 -10.310 -19.698 1.00 65.69 110 SER A O 1
ATOM 825 N N . THR A 1 111 ? 9.308 -9.952 -19.069 1.00 72.25 111 THR A N 1
ATOM 826 C CA . THR A 1 111 ? 9.642 -9.076 -17.929 1.00 72.25 111 THR A CA 1
ATOM 827 C C . THR A 1 111 ? 8.734 -9.363 -16.728 1.00 72.25 111 THR A C 1
ATOM 829 O O . THR A 1 111 ? 7.841 -8.560 -16.431 1.00 72.25 111 THR A O 1
ATOM 832 N N . PRO A 1 112 ? 8.918 -10.506 -16.039 1.00 80.88 112 PRO A N 1
ATOM 833 C CA . PRO A 1 112 ? 8.089 -10.847 -14.893 1.00 80.88 112 PRO A CA 1
ATOM 834 C C . PRO A 1 112 ? 8.284 -9.832 -13.752 1.00 80.88 112 PRO A C 1
ATOM 836 O O . PRO A 1 112 ? 9.402 -9.358 -13.528 1.00 80.88 112 PRO A O 1
ATOM 839 N N . PRO A 1 113 ? 7.216 -9.491 -13.012 1.00 89.94 113 PRO A N 1
ATOM 840 C CA . PRO A 1 113 ? 7.339 -8.691 -11.800 1.00 89.94 113 PRO A CA 1
ATOM 841 C C . PRO A 1 113 ? 8.142 -9.427 -10.712 1.00 89.94 113 PRO A C 1
ATOM 843 O O . PRO A 1 113 ? 8.167 -10.656 -10.660 1.00 89.94 113 PRO A O 1
ATOM 846 N N . THR A 1 114 ? 8.775 -8.672 -9.816 1.00 93.25 114 THR A N 1
ATOM 847 C CA . THR A 1 114 ? 9.580 -9.190 -8.698 1.00 93.25 114 THR A CA 1
ATOM 848 C C . THR A 1 114 ? 8.915 -8.866 -7.363 1.00 93.25 114 THR A C 1
ATOM 850 O O . THR A 1 114 ? 8.474 -7.736 -7.158 1.00 93.25 114 THR A O 1
ATOM 853 N N . ALA A 1 115 ? 8.877 -9.850 -6.465 1.00 95.50 115 ALA A N 1
ATOM 854 C CA . ALA A 1 115 ? 8.330 -9.756 -5.114 1.00 95.50 115 ALA A CA 1
ATOM 855 C C . ALA A 1 115 ? 9.222 -10.574 -4.170 1.00 95.50 115 ALA A C 1
ATOM 857 O O . ALA A 1 115 ? 9.238 -11.800 -4.273 1.00 95.50 115 ALA A O 1
ATOM 858 N N . GLN A 1 116 ? 10.026 -9.918 -3.333 1.00 97.25 116 GLN A N 1
ATOM 859 C CA . GLN A 1 116 ? 11.011 -10.608 -2.489 1.00 97.25 116 GLN A CA 1
ATOM 860 C C . GLN A 1 116 ? 11.477 -9.750 -1.312 1.00 97.25 116 GLN A C 1
ATOM 862 O O . GLN A 1 116 ? 11.538 -8.528 -1.424 1.00 97.25 116 GLN A O 1
ATOM 867 N N . PHE A 1 117 ? 11.877 -10.396 -0.218 1.00 98.19 117 PHE A N 1
ATOM 868 C CA . PHE A 1 117 ? 12.608 -9.751 0.874 1.00 98.19 117 PHE A CA 1
ATOM 869 C C . PHE A 1 117 ? 14.095 -9.660 0.528 1.00 98.19 117 PHE A C 1
ATOM 871 O O . PHE A 1 117 ? 14.673 -10.614 0.005 1.00 98.19 117 PHE A O 1
ATOM 878 N N . VAL A 1 118 ? 14.710 -8.515 0.805 1.00 97.38 118 VAL A N 1
ATOM 879 C CA . VAL A 1 118 ? 16.118 -8.225 0.500 1.00 97.38 118 VAL A CA 1
ATOM 880 C C . VAL A 1 118 ? 16.728 -7.373 1.604 1.00 97.38 118 VAL A C 1
ATOM 882 O O . VAL A 1 118 ? 15.997 -6.729 2.350 1.00 97.38 118 VAL A O 1
ATOM 885 N N . ASN A 1 119 ? 18.061 -7.296 1.655 1.00 96.00 119 ASN A N 1
ATOM 886 C CA . ASN A 1 119 ? 18.719 -6.182 2.342 1.00 96.00 119 ASN A CA 1
ATOM 887 C C . ASN A 1 119 ? 18.224 -4.876 1.714 1.00 96.00 119 ASN A C 1
ATOM 889 O O . ASN A 1 119 ? 18.278 -4.721 0.487 1.00 96.00 119 ASN A O 1
ATOM 893 N N . GLY A 1 120 ? 17.706 -3.970 2.535 1.00 93.12 120 GLY A N 1
ATOM 894 C CA . GLY A 1 120 ? 17.096 -2.753 2.038 1.00 93.12 120 GLY A CA 1
ATOM 895 C C . GLY A 1 120 ? 18.121 -1.766 1.477 1.00 93.12 120 GLY A C 1
ATOM 896 O O . GLY A 1 120 ? 19.302 -1.789 1.835 1.00 93.12 120 GLY A O 1
ATOM 897 N N . PRO A 1 121 ? 17.704 -0.906 0.533 1.00 94.44 121 PRO A N 1
ATOM 898 C CA . PRO A 1 121 ? 18.568 0.140 0.014 1.00 94.44 121 PRO A CA 1
ATOM 899 C C . PRO A 1 121 ? 18.842 1.206 1.081 1.00 94.44 121 PRO A C 1
ATOM 901 O O . PRO A 1 121 ? 17.943 1.593 1.824 1.00 94.44 121 PRO A O 1
ATOM 904 N N . ALA A 1 122 ? 20.060 1.756 1.079 1.00 91.94 122 ALA A N 1
ATOM 905 C CA . ALA A 1 122 ? 20.492 2.775 2.041 1.00 91.94 122 ALA A CA 1
ATOM 906 C C . ALA A 1 122 ? 20.250 2.340 3.507 1.00 91.94 122 ALA A C 1
ATOM 908 O O . ALA A 1 122 ? 20.246 1.153 3.812 1.00 91.94 122 ALA A O 1
ATOM 909 N N . THR A 1 123 ? 20.110 3.292 4.427 1.00 91.88 123 THR A N 1
ATOM 910 C CA . THR A 1 123 ? 19.698 3.009 5.808 1.00 91.88 123 THR A CA 1
ATOM 911 C C . THR A 1 123 ? 18.184 2.840 5.837 1.00 91.88 123 THR A C 1
ATOM 913 O O . THR A 1 123 ? 17.464 3.797 5.545 1.00 91.88 123 THR A O 1
ATOM 916 N N . THR A 1 124 ? 17.717 1.636 6.154 1.00 92.50 124 THR A N 1
ATOM 917 C CA . THR A 1 124 ? 16.291 1.308 6.240 1.00 92.50 124 THR A CA 1
ATOM 918 C C . THR A 1 124 ? 15.642 1.941 7.480 1.00 92.50 124 THR A C 1
ATOM 920 O O . THR A 1 124 ? 16.330 2.170 8.482 1.00 92.50 124 THR A O 1
ATOM 923 N N . PRO A 1 125 ? 14.342 2.284 7.408 1.00 94.19 125 PRO A N 1
ATOM 924 C CA . PRO A 1 125 ? 13.554 2.797 8.533 1.00 94.19 125 PRO A CA 1
ATOM 925 C C . PRO A 1 125 ? 13.487 1.870 9.751 1.00 94.19 125 PRO A C 1
ATOM 927 O O . PRO A 1 125 ? 13.405 2.371 10.873 1.00 94.19 125 PRO A O 1
ATOM 930 N N . ALA A 1 126 ? 13.517 0.558 9.537 1.00 91.44 126 ALA A N 1
ATOM 931 C CA . ALA A 1 126 ? 13.646 -0.464 10.561 1.00 91.44 126 ALA A CA 1
ATOM 932 C C . ALA A 1 126 ? 14.557 -1.601 10.069 1.00 91.44 126 ALA A C 1
ATOM 934 O O . ALA A 1 126 ? 14.775 -1.772 8.869 1.00 91.44 126 ALA A O 1
ATOM 935 N N . GLY A 1 127 ? 15.180 -2.276 11.033 1.00 90.50 127 GLY A N 1
ATOM 936 C CA . GLY A 1 127 ? 16.174 -3.324 10.841 1.00 90.50 127 GLY A CA 1
ATOM 937 C C . GLY A 1 127 ? 17.182 -3.032 9.730 1.00 90.50 127 GLY A C 1
ATOM 938 O O . GLY A 1 127 ? 17.764 -1.953 9.693 1.00 90.50 127 GLY A O 1
ATOM 939 N N . SER A 1 128 ? 17.397 -3.983 8.823 1.00 92.06 128 SER A N 1
ATOM 940 C CA . SER A 1 128 ? 18.326 -3.868 7.682 1.00 92.06 128 SER A CA 1
ATOM 941 C C . SER A 1 128 ? 17.707 -4.307 6.352 1.00 92.06 128 SER A C 1
ATOM 943 O O . SER A 1 128 ? 1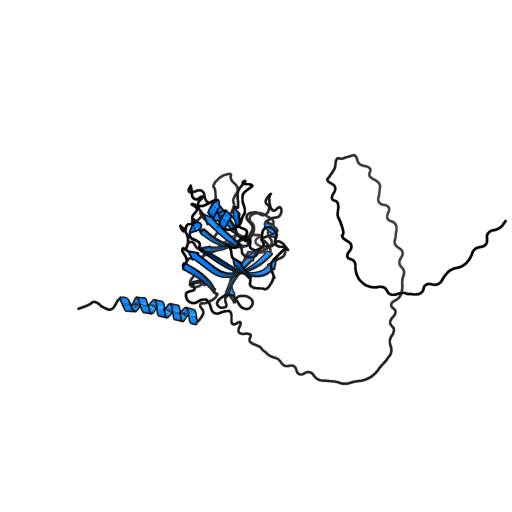8.352 -4.245 5.296 1.00 92.06 128 SER A O 1
ATOM 945 N N . GLY A 1 129 ? 16.465 -4.780 6.392 1.00 95.50 129 GLY A N 1
ATOM 946 C CA . GLY A 1 129 ? 15.752 -5.388 5.292 1.00 95.50 129 GLY A CA 1
ATOM 947 C C . GLY A 1 129 ? 14.691 -4.480 4.686 1.00 95.50 129 GLY A C 1
ATOM 948 O O . GLY A 1 129 ? 14.485 -3.334 5.064 1.00 95.50 129 GLY A O 1
ATOM 949 N N . SER A 1 130 ? 14.073 -4.978 3.623 1.00 98.00 130 SER A N 1
ATOM 950 C CA . SER A 1 130 ? 12.834 -4.426 3.079 1.00 98.00 130 SER A CA 1
ATOM 951 C C . SER A 1 130 ? 12.181 -5.447 2.154 1.00 98.00 130 SER A C 1
ATOM 953 O O . SER A 1 130 ? 12.819 -6.406 1.697 1.00 98.00 130 SER A O 1
ATOM 955 N N . PHE A 1 131 ? 10.925 -5.207 1.788 1.00 98.50 131 PHE A N 1
ATOM 956 C CA . PHE A 1 131 ? 10.272 -5.948 0.718 1.00 98.50 131 PHE A CA 1
ATOM 957 C C . PHE A 1 131 ? 10.383 -5.199 -0.614 1.00 98.50 131 PHE A C 1
ATOM 959 O O . PHE A 1 131 ? 9.842 -4.104 -0.786 1.00 98.50 131 PHE A O 1
ATOM 966 N N . GLN A 1 132 ? 11.064 -5.804 -1.585 1.00 98.12 132 GLN A N 1
ATOM 967 C CA . GLN A 1 132 ? 11.207 -5.283 -2.937 1.00 98.12 132 GLN A CA 1
ATOM 968 C C . GLN A 1 132 ? 9.999 -5.644 -3.806 1.00 98.12 132 GLN A C 1
ATOM 970 O O . GLN A 1 132 ? 9.610 -6.807 -3.932 1.00 98.12 132 GLN A O 1
ATOM 975 N N . MET A 1 133 ? 9.477 -4.634 -4.497 1.00 97.38 133 MET A N 1
ATOM 976 C CA . MET A 1 133 ? 8.389 -4.721 -5.462 1.00 97.38 133 MET A CA 1
ATOM 977 C C . MET A 1 133 ? 8.854 -4.128 -6.792 1.00 97.38 133 MET A C 1
ATOM 979 O O . MET A 1 133 ? 9.096 -2.924 -6.899 1.00 97.38 133 MET A O 1
ATOM 983 N N . ARG A 1 134 ? 8.956 -4.959 -7.831 1.00 93.81 134 ARG A N 1
ATOM 984 C CA . ARG A 1 134 ? 9.309 -4.496 -9.178 1.00 93.81 134 ARG A CA 1
ATOM 985 C C . ARG A 1 134 ? 8.245 -4.876 -10.186 1.00 93.81 134 ARG A C 1
ATOM 987 O O . ARG A 1 134 ? 7.867 -6.040 -10.270 1.00 93.81 134 ARG A O 1
ATOM 994 N N . THR A 1 135 ? 7.813 -3.925 -11.001 1.00 91.69 135 THR A N 1
ATOM 995 C CA . THR A 1 135 ? 6.977 -4.197 -12.175 1.00 91.69 135 THR A CA 1
ATOM 996 C C . THR A 1 135 ? 7.793 -4.040 -13.451 1.00 91.69 135 THR A C 1
ATOM 998 O O . THR A 1 135 ? 8.630 -3.147 -13.562 1.00 91.69 135 THR A O 1
ATOM 1001 N N . GLY A 1 136 ? 7.572 -4.930 -14.421 1.00 87.31 136 GLY A N 1
ATOM 1002 C CA . GLY A 1 136 ? 8.045 -4.737 -15.792 1.00 87.31 136 GLY A CA 1
ATOM 1003 C C . GLY A 1 136 ? 7.160 -3.755 -16.561 1.00 87.31 136 GLY A C 1
ATOM 1004 O O . GLY A 1 136 ? 6.099 -3.351 -16.071 1.00 87.31 136 GLY A O 1
ATOM 1005 N N . TYR A 1 137 ? 7.578 -3.400 -17.775 1.00 87.56 137 TYR A N 1
ATOM 1006 C CA . TYR A 1 137 ? 6.735 -2.650 -18.704 1.00 87.56 137 TYR A CA 1
ATOM 1007 C C . TYR A 1 137 ? 5.476 -3.458 -19.052 1.00 87.56 137 TYR A C 1
ATOM 1009 O O . TYR A 1 137 ? 5.557 -4.655 -19.335 1.00 87.56 137 TYR A O 1
ATOM 1017 N N . SER A 1 138 ? 4.309 -2.812 -19.013 1.00 83.88 138 SER A N 1
ATOM 1018 C CA . SER A 1 138 ? 3.039 -3.427 -19.396 1.00 83.88 138 SER A CA 1
ATOM 1019 C C . SER A 1 138 ? 1.996 -2.352 -19.688 1.00 83.88 138 SER A C 1
ATOM 1021 O O . SER A 1 138 ? 1.554 -1.666 -18.778 1.00 83.88 138 SER A O 1
ATOM 1023 N N . ASP A 1 139 ? 1.549 -2.232 -20.933 1.00 86.75 139 ASP A N 1
ATOM 1024 C CA . ASP A 1 139 ? 0.553 -1.246 -21.383 1.00 86.75 139 ASP A CA 1
ATOM 1025 C C . ASP A 1 139 ? -0.772 -1.884 -21.839 1.00 86.75 139 ASP A C 1
ATOM 1027 O O . ASP A 1 139 ? -1.671 -1.206 -22.334 1.00 86.75 139 ASP A O 1
ATOM 1031 N N . THR A 1 140 ? -0.904 -3.196 -21.648 1.00 82.81 140 THR A N 1
ATOM 1032 C CA . THR A 1 140 ? -2.075 -4.005 -21.994 1.00 82.81 140 THR A CA 1
ATOM 1033 C C . THR A 1 140 ? -2.522 -4.844 -20.798 1.00 82.81 140 THR A C 1
ATOM 1035 O O . THR A 1 140 ? -1.751 -5.117 -19.877 1.00 82.81 140 THR A O 1
ATOM 1038 N N . ASN A 1 141 ? -3.806 -5.212 -20.775 1.00 80.94 141 ASN A N 1
ATOM 1039 C CA . ASN A 1 141 ? -4.349 -6.090 -19.742 1.00 80.94 141 ASN A CA 1
ATOM 1040 C C . ASN A 1 141 ? -4.013 -7.562 -20.063 1.00 80.94 141 ASN A C 1
ATOM 1042 O O . ASN A 1 141 ? -4.140 -7.954 -21.222 1.00 80.94 141 ASN A O 1
ATOM 1046 N N . PRO A 1 142 ? -3.698 -8.401 -19.059 1.00 78.56 142 PRO A N 1
ATOM 1047 C CA . PRO A 1 142 ? -3.492 -8.055 -17.652 1.00 78.56 142 PRO A CA 1
ATOM 1048 C C . PRO A 1 142 ? -2.173 -7.296 -17.416 1.00 78.56 142 PRO A C 1
ATOM 1050 O O . PRO A 1 142 ? -1.137 -7.666 -17.954 1.00 78.56 142 PRO A O 1
ATOM 1053 N N . ILE A 1 143 ? -2.215 -6.252 -16.578 1.00 81.88 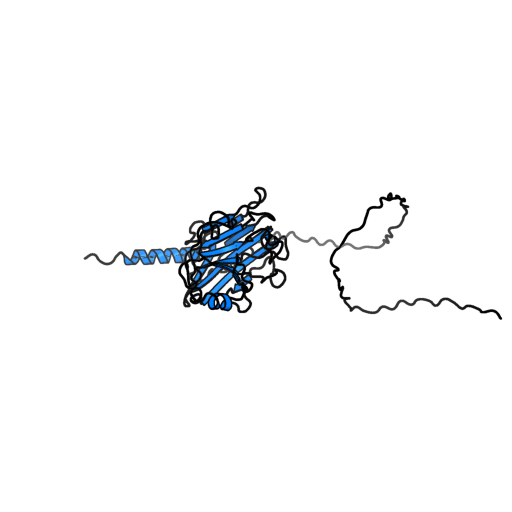143 ILE A N 1
ATOM 1054 C CA . ILE A 1 143 ? -1.025 -5.459 -16.235 1.00 81.88 143 ILE A CA 1
ATOM 1055 C C . ILE A 1 143 ? -0.190 -6.121 -15.126 1.00 81.88 143 ILE A C 1
ATOM 1057 O O . ILE A 1 143 ? -0.757 -6.750 -14.227 1.00 81.88 143 ILE A O 1
ATOM 1061 N N . SER A 1 144 ? 1.132 -5.914 -15.155 1.00 85.50 144 SER A N 1
ATOM 1062 C CA . SER A 1 144 ? 2.064 -6.282 -14.078 1.00 85.50 144 SER A CA 1
ATOM 1063 C C . SER A 1 144 ? 1.639 -5.721 -12.720 1.00 85.50 144 SER A C 1
ATOM 1065 O O . SER A 1 144 ? 1.442 -4.512 -12.580 1.00 85.50 144 SER A O 1
ATOM 1067 N N . LYS A 1 145 ? 1.567 -6.583 -11.699 1.00 88.31 145 LYS A N 1
ATOM 1068 C CA . LYS A 1 145 ? 1.315 -6.172 -10.308 1.00 88.31 145 LYS A CA 1
ATOM 1069 C C . LYS A 1 145 ? 2.133 -6.974 -9.314 1.00 88.31 145 LYS A C 1
ATOM 1071 O O . LYS A 1 145 ? 2.440 -8.141 -9.553 1.00 88.31 145 LYS A O 1
ATOM 1076 N N . VAL A 1 146 ? 2.398 -6.353 -8.174 1.00 93.38 146 VAL A N 1
ATOM 1077 C CA . VAL A 1 146 ? 2.969 -6.986 -6.988 1.00 93.38 146 VAL A CA 1
ATOM 1078 C C . VAL A 1 146 ? 2.121 -6.590 -5.790 1.00 93.38 146 VAL A C 1
ATOM 1080 O O . VAL A 1 146 ? 1.764 -5.421 -5.654 1.00 93.38 146 VAL A O 1
ATOM 1083 N N . TYR A 1 147 ? 1.824 -7.556 -4.932 1.00 94.56 147 TYR A N 1
ATOM 1084 C CA . TYR A 1 147 ? 1.075 -7.389 -3.694 1.00 94.56 147 TYR A CA 1
ATOM 1085 C C . TYR A 1 147 ? 1.850 -8.022 -2.545 1.00 94.56 147 TYR A C 1
ATOM 1087 O O . TYR A 1 147 ? 2.382 -9.114 -2.713 1.00 94.56 147 TYR A O 1
ATOM 1095 N N . LEU A 1 148 ? 1.855 -7.365 -1.392 1.00 97.88 148 LEU A N 1
ATOM 1096 C CA . LEU A 1 148 ? 2.229 -7.912 -0.091 1.00 97.88 148 LEU A CA 1
ATOM 1097 C C . LEU A 1 148 ? 1.102 -7.535 0.870 1.00 97.88 148 LEU A C 1
ATOM 1099 O O . LEU A 1 148 ? 0.859 -6.349 1.071 1.00 97.88 148 LEU A O 1
ATOM 1103 N N . GLY A 1 149 ? 0.381 -8.498 1.432 1.00 97.38 149 GLY A N 1
ATOM 1104 C CA . GLY A 1 149 ? -0.810 -8.203 2.220 1.00 97.38 149 GLY A CA 1
ATOM 1105 C C . GLY A 1 149 ? -1.071 -9.158 3.369 1.00 97.38 149 GLY A C 1
ATOM 1106 O O . GLY A 1 149 ? -0.450 -10.210 3.476 1.00 97.38 149 GLY A O 1
ATOM 1107 N N . THR A 1 150 ? -2.001 -8.767 4.237 1.00 97.94 150 THR A N 1
ATOM 1108 C CA . THR A 1 150 ? -2.376 -9.482 5.460 1.00 97.94 150 THR A CA 1
ATOM 1109 C C . THR A 1 150 ? -3.872 -9.349 5.769 1.00 97.94 150 THR A C 1
ATOM 1111 O O . THR A 1 150 ? -4.526 -8.364 5.408 1.00 97.94 150 THR A O 1
ATOM 1114 N N . ASN A 1 151 ? -4.418 -10.349 6.466 1.00 97.12 151 ASN A N 1
ATOM 1115 C CA . ASN A 1 151 ? -5.765 -10.329 7.047 1.00 97.12 151 ASN A CA 1
ATOM 1116 C C . ASN A 1 151 ? -5.759 -10.120 8.572 1.00 97.12 151 ASN A C 1
ATOM 1118 O O . ASN A 1 151 ? -6.821 -10.189 9.187 1.00 97.12 151 ASN A O 1
ATOM 1122 N N . ASN A 1 152 ? -4.611 -9.809 9.186 1.00 97.38 152 ASN A N 1
ATOM 1123 C CA . ASN A 1 152 ? -4.479 -9.634 10.642 1.00 97.38 152 ASN A CA 1
ATOM 1124 C C . ASN A 1 152 ? -5.426 -8.568 11.233 1.00 97.38 152 ASN A C 1
ATOM 1126 O O . ASN A 1 152 ? -5.727 -8.602 12.423 1.00 97.38 152 ASN A O 1
ATOM 1130 N N . HIS A 1 153 ? -5.931 -7.649 10.403 1.00 97.00 153 HIS A N 1
ATOM 1131 C CA . HIS A 1 153 ? -6.870 -6.592 10.799 1.00 97.00 153 HIS A CA 1
ATOM 1132 C C . HIS A 1 153 ? -8.253 -6.720 10.142 1.00 97.00 153 HIS A C 1
ATOM 1134 O O . HIS A 1 153 ? -9.053 -5.787 10.188 1.00 97.00 153 HIS A O 1
ATOM 1140 N N . SER A 1 154 ? -8.566 -7.858 9.518 1.00 95.94 154 SER A N 1
ATOM 1141 C CA . SER A 1 154 ? -9.910 -8.106 8.986 1.00 95.94 154 SER A CA 1
ATOM 1142 C C . SER A 1 154 ? -10.968 -8.016 10.095 1.00 95.94 154 SER A C 1
ATOM 1144 O O . SER A 1 154 ? -10.767 -8.465 11.219 1.00 95.94 154 SER A O 1
ATOM 1146 N N . GLY A 1 155 ? -12.106 -7.397 9.786 1.00 95.44 155 GLY A N 1
ATOM 1147 C CA . GLY A 1 155 ? -13.194 -7.113 10.724 1.00 95.44 155 GLY A CA 1
ATOM 1148 C C . GLY A 1 155 ? -13.028 -5.824 11.538 1.00 95.44 155 GLY A C 1
ATOM 1149 O O . GLY A 1 155 ? -13.991 -5.391 12.179 1.00 95.44 155 GLY A O 1
ATOM 1150 N N . VAL A 1 156 ? -11.862 -5.172 11.500 1.00 97.62 156 VAL A N 1
ATOM 1151 C CA . VAL A 1 156 ? -11.650 -3.881 12.169 1.00 97.62 156 VAL A CA 1
ATOM 1152 C C . VAL A 1 156 ? -12.398 -2.777 11.422 1.00 97.62 156 VAL A C 1
ATOM 1154 O O . VAL A 1 156 ? -12.272 -2.634 10.206 1.00 97.62 156 VAL A O 1
ATOM 1157 N N . ALA A 1 157 ? -13.189 -1.992 12.156 1.00 97.44 157 ALA A N 1
ATOM 1158 C CA . ALA A 1 157 ? -13.873 -0.823 11.612 1.00 97.44 157 ALA A CA 1
ATOM 1159 C C . ALA A 1 157 ? -12.863 0.266 11.242 1.00 97.44 157 ALA A C 1
ATOM 1161 O O . ALA A 1 157 ? -11.954 0.546 12.022 1.00 97.44 157 ALA A O 1
ATOM 1162 N N . LEU A 1 158 ? -13.050 0.925 10.096 1.00 97.88 158 LEU A N 1
ATOM 1163 C CA . LEU A 1 158 ? -12.130 1.976 9.645 1.00 97.88 158 LEU A CA 1
ATOM 1164 C C . LEU A 1 158 ? -12.031 3.129 10.655 1.00 97.88 158 LEU A C 1
ATOM 1166 O O . LEU A 1 158 ? -10.963 3.698 10.843 1.00 97.88 158 LEU A O 1
ATOM 1170 N N . SER A 1 159 ? -13.124 3.437 11.356 1.00 97.38 159 SER A N 1
ATOM 1171 C CA . SER A 1 159 ? -13.165 4.465 12.404 1.00 97.38 159 SER A CA 1
ATOM 1172 C C . SER A 1 159 ? -12.336 4.138 13.652 1.00 97.38 159 SER A C 1
ATOM 1174 O O . SER A 1 159 ? -12.058 5.045 14.431 1.00 97.38 159 SER A O 1
ATOM 1176 N N . ARG A 1 160 ? -11.933 2.874 13.847 1.00 98.31 160 ARG A N 1
ATOM 1177 C CA . ARG A 1 160 ? -11.057 2.443 14.953 1.00 98.31 160 ARG A CA 1
ATOM 1178 C C . ARG A 1 160 ? -9.572 2.575 14.624 1.00 98.31 160 ARG A C 1
ATOM 1180 O O . ARG A 1 160 ? -8.749 2.399 15.515 1.00 98.31 160 ARG A O 1
ATOM 1187 N N . ILE A 1 161 ? -9.219 2.863 13.370 1.00 98.44 161 ILE A N 1
ATOM 1188 C CA . ILE A 1 161 ? -7.829 3.096 12.975 1.00 98.44 161 ILE A CA 1
ATOM 1189 C C . ILE A 1 161 ? -7.429 4.502 13.438 1.00 98.44 161 ILE A C 1
ATOM 1191 O O . ILE A 1 161 ? -7.989 5.499 12.979 1.00 98.44 161 ILE A O 1
ATOM 1195 N N . THR A 1 162 ? -6.479 4.570 14.368 1.00 97.81 162 THR A N 1
ATOM 1196 C CA . THR A 1 162 ? -6.020 5.793 15.044 1.00 97.81 162 THR A CA 1
ATOM 1197 C C . THR A 1 162 ? -4.664 6.294 14.554 1.00 97.81 162 THR A C 1
ATOM 1199 O O . THR A 1 162 ? -4.379 7.480 14.689 1.00 97.81 162 THR A O 1
ATOM 1202 N N . SER A 1 163 ? -3.834 5.420 13.983 1.00 97.81 163 SER A N 1
ATOM 1203 C CA . SER A 1 163 ? -2.616 5.793 13.253 1.00 97.81 163 SER A CA 1
ATOM 1204 C C . SER A 1 163 ? -2.458 4.875 12.045 1.00 97.81 163 SER A C 1
ATOM 1206 O O . SER A 1 163 ? -2.873 3.717 12.085 1.00 97.81 163 SER A O 1
ATOM 1208 N N . PHE A 1 164 ? -1.909 5.379 10.940 1.00 98.06 164 PHE A N 1
ATOM 1209 C CA . PHE A 1 164 ? -1.639 4.535 9.782 1.00 98.06 164 PHE A CA 1
ATOM 1210 C C . PHE A 1 164 ? -0.511 5.121 8.939 1.00 98.06 164 PHE A C 1
ATOM 1212 O O . PHE A 1 164 ? -0.667 6.174 8.319 1.00 98.06 164 PHE A O 1
ATOM 1219 N N . LYS A 1 165 ? 0.641 4.452 8.947 1.00 97.62 165 LYS A N 1
ATOM 1220 C CA . LYS A 1 165 ? 1.861 4.926 8.303 1.00 97.62 165 LYS A CA 1
ATOM 1221 C C . LYS A 1 165 ? 2.644 3.792 7.672 1.00 97.62 165 LYS A C 1
ATOM 1223 O O . LYS A 1 165 ? 2.523 2.644 8.086 1.00 97.62 165 LYS A O 1
ATOM 1228 N N . TYR A 1 166 ? 3.464 4.118 6.686 1.00 97.81 166 TYR A N 1
ATOM 1229 C CA . TYR A 1 166 ? 4.430 3.178 6.129 1.00 97.81 166 TYR A CA 1
ATOM 1230 C C . TYR A 1 166 ? 5.565 3.906 5.424 1.00 97.81 166 TYR A C 1
ATOM 1232 O O . TYR A 1 166 ? 5.418 5.077 5.058 1.00 97.81 166 TYR A O 1
ATOM 1240 N N . TYR A 1 167 ? 6.675 3.207 5.207 1.00 97.31 167 TYR A N 1
ATOM 1241 C CA . TYR A 1 167 ? 7.828 3.764 4.526 1.00 97.31 167 TYR A CA 1
ATOM 1242 C C . TYR A 1 167 ? 8.033 3.131 3.160 1.00 97.31 167 TYR A C 1
ATOM 1244 O O . TYR A 1 167 ? 7.906 1.923 2.970 1.00 97.31 167 TYR A O 1
ATOM 1252 N N . THR A 1 168 ? 8.392 3.957 2.182 1.00 96.62 168 THR A N 1
ATOM 1253 C CA . THR A 1 168 ? 8.767 3.460 0.856 1.00 96.62 168 THR A CA 1
ATOM 1254 C C . THR A 1 168 ? 10.055 4.074 0.362 1.00 96.62 168 THR A C 1
ATOM 1256 O O . THR A 1 168 ? 10.335 5.239 0.641 1.00 96.62 168 THR A O 1
ATOM 1259 N N . TYR A 1 169 ? 10.750 3.331 -0.487 1.00 96.06 169 TYR A N 1
ATOM 1260 C CA . TYR A 1 169 ? 11.878 3.801 -1.276 1.00 96.06 169 TYR A CA 1
ATOM 1261 C C . TYR A 1 169 ? 11.605 3.506 -2.745 1.00 96.06 169 TYR A C 1
ATOM 1263 O O . TYR A 1 169 ? 11.210 2.395 -3.093 1.00 96.06 169 TYR A O 1
ATOM 1271 N N . VAL A 1 170 ? 11.834 4.470 -3.636 1.00 94.50 170 VAL A N 1
ATOM 1272 C CA . VAL A 1 170 ? 11.754 4.233 -5.086 1.00 94.50 170 VAL A CA 1
ATOM 1273 C C . VAL A 1 170 ? 13.127 4.439 -5.697 1.00 94.50 170 VAL A C 1
ATOM 1275 O O . VAL A 1 170 ? 13.633 5.559 -5.729 1.00 94.50 170 VAL A O 1
ATOM 1278 N N . ALA A 1 171 ? 13.719 3.358 -6.204 1.00 95.19 171 ALA A N 1
ATOM 1279 C CA . ALA A 1 171 ? 15.037 3.398 -6.833 1.00 95.19 171 ALA A CA 1
ATOM 1280 C C . ALA A 1 171 ? 14.963 3.972 -8.253 1.00 95.19 171 ALA A C 1
ATOM 1282 O O . ALA A 1 171 ? 15.774 4.804 -8.655 1.00 95.19 171 ALA A O 1
ATOM 1283 N N . ASN A 1 172 ? 13.981 3.517 -9.033 1.00 93.00 172 ASN A N 1
ATOM 1284 C CA . ASN A 1 172 ? 13.752 3.989 -10.393 1.00 93.00 172 ASN A CA 1
ATOM 1285 C C . ASN A 1 172 ? 12.290 3.830 -10.816 1.00 93.00 172 ASN A C 1
ATOM 1287 O O . ASN A 1 172 ? 11.540 3.029 -10.251 1.00 93.00 172 ASN A O 1
ATOM 1291 N N . ARG A 1 173 ? 11.925 4.631 -11.817 1.00 90.50 173 ARG A N 1
ATOM 1292 C CA . ARG A 1 173 ? 10.660 4.587 -12.545 1.00 90.50 173 ARG A CA 1
ATOM 1293 C C . ARG A 1 173 ? 10.879 5.116 -13.958 1.00 90.50 173 ARG A C 1
ATOM 1295 O O . ARG A 1 173 ? 11.574 6.119 -14.116 1.00 90.50 173 ARG A O 1
ATOM 1302 N N . ASP A 1 174 ? 10.255 4.495 -14.951 1.00 89.94 174 ASP A N 1
ATOM 1303 C CA . ASP A 1 174 ? 10.376 4.953 -16.346 1.00 89.94 174 ASP A CA 1
ATOM 1304 C C . ASP A 1 174 ? 9.521 6.197 -16.633 1.00 89.94 174 ASP A C 1
ATOM 1306 O O . ASP A 1 174 ? 9.811 6.966 -17.550 1.00 89.94 174 ASP A O 1
ATOM 1310 N N . TYR A 1 175 ? 8.476 6.422 -15.833 1.00 87.44 175 TYR A N 1
ATOM 1311 C CA . TYR A 1 175 ? 7.527 7.513 -16.031 1.00 87.44 175 TYR A CA 1
ATOM 1312 C C . TYR A 1 175 ? 7.507 8.467 -14.842 1.00 87.44 175 TYR A C 1
ATOM 1314 O O . TYR A 1 175 ? 7.535 8.063 -13.678 1.00 87.44 175 TYR A O 1
ATOM 1322 N N . THR A 1 176 ? 7.410 9.765 -15.132 1.00 84.56 176 THR A N 1
ATOM 1323 C CA . THR A 1 176 ? 7.377 10.821 -14.109 1.00 84.56 176 THR A CA 1
ATOM 1324 C C . THR A 1 176 ? 6.211 10.661 -13.138 1.00 84.56 176 THR A C 1
ATOM 1326 O O . THR A 1 176 ? 6.352 11.021 -11.975 1.00 84.56 176 THR A O 1
ATOM 1329 N N . ASP A 1 177 ? 5.104 10.097 -13.622 1.00 83.25 177 ASP A N 1
ATOM 1330 C CA . ASP A 1 177 ? 3.844 9.821 -12.935 1.00 83.25 177 ASP A CA 1
ATOM 1331 C C . ASP A 1 177 ? 3.715 8.386 -12.403 1.00 83.25 177 ASP A C 1
ATOM 1333 O O . ASP A 1 177 ? 2.639 8.038 -11.917 1.00 83.25 177 ASP A O 1
ATOM 1337 N N . GLY A 1 178 ? 4.788 7.576 -12.448 1.00 87.38 178 GLY A N 1
ATOM 1338 C CA . GLY A 1 178 ? 4.876 6.320 -11.688 1.00 87.38 178 GLY A CA 1
ATOM 1339 C C . GLY A 1 178 ? 4.440 6.536 -10.235 1.00 87.38 178 GLY A C 1
ATOM 1340 O O . GLY A 1 178 ? 4.486 7.659 -9.774 1.00 87.38 178 GLY A O 1
ATOM 1341 N N . GLN A 1 179 ? 3.979 5.530 -9.507 1.00 88.25 179 GLN A N 1
ATOM 1342 C CA . GLN A 1 179 ? 3.626 5.643 -8.084 1.00 88.25 179 GLN A CA 1
ATOM 1343 C C . GLN A 1 179 ? 4.597 4.777 -7.272 1.00 88.25 179 GLN A C 1
ATOM 1345 O O . GLN A 1 179 ? 5.094 3.771 -7.783 1.00 88.25 179 GLN A O 1
ATOM 1350 N N . PRO A 1 180 ? 4.897 5.120 -6.012 1.00 91.19 180 PRO A N 1
ATOM 1351 C CA . PRO A 1 180 ? 5.642 4.213 -5.148 1.00 91.19 180 PRO A CA 1
ATOM 1352 C C . PRO A 1 180 ? 4.723 3.027 -4.790 1.00 91.19 180 PRO A C 1
ATOM 1354 O O . PRO A 1 180 ? 3.550 3.014 -5.186 1.00 91.19 180 PRO A O 1
ATOM 1357 N N . PRO A 1 181 ? 5.190 2.045 -4.000 1.00 94.94 181 PRO A N 1
ATOM 1358 C CA . PRO A 1 181 ? 4.271 1.144 -3.314 1.00 94.94 181 PRO A CA 1
ATOM 1359 C C . PRO A 1 181 ? 3.112 1.914 -2.660 1.00 94.94 181 PRO A C 1
ATOM 1361 O O . PRO A 1 181 ? 3.328 2.862 -1.911 1.00 94.94 181 PRO A O 1
ATOM 1364 N N . MET A 1 182 ? 1.881 1.530 -2.980 1.00 94.56 182 MET A N 1
ATOM 1365 C CA . MET A 1 182 ? 0.623 2.110 -2.502 1.00 94.56 182 MET A CA 1
ATOM 1366 C C . MET A 1 182 ? -0.022 1.181 -1.478 1.00 94.56 182 MET A C 1
ATOM 1368 O O . MET A 1 182 ? 0.173 -0.031 -1.545 1.00 94.56 182 MET A O 1
ATOM 1372 N N . ILE A 1 183 ? -0.869 1.717 -0.604 1.00 97.06 183 ILE A N 1
ATOM 1373 C CA . ILE A 1 183 ? -1.743 0.894 0.237 1.00 97.06 183 ILE A CA 1
ATOM 1374 C C . ILE A 1 183 ? -3.066 0.639 -0.486 1.00 97.06 183 ILE A C 1
ATOM 1376 O O . ILE A 1 183 ? -3.699 1.564 -0.989 1.00 97.06 183 ILE A O 1
ATOM 1380 N N . GLU A 1 184 ? -3.494 -0.618 -0.517 1.00 95.44 184 GLU A N 1
ATOM 1381 C CA . GLU A 1 184 ? -4.830 -1.060 -0.900 1.00 95.44 184 GLU A CA 1
ATOM 1382 C C . GLU A 1 184 ? -5.570 -1.596 0.328 1.00 95.44 184 GLU A C 1
ATOM 1384 O O . GLU A 1 184 ? -5.082 -2.496 1.013 1.00 95.44 184 GLU A O 1
ATOM 1389 N N . LEU A 1 185 ? -6.775 -1.073 0.562 1.00 95.75 185 LEU A N 1
ATOM 1390 C CA . LEU A 1 185 ? -7.734 -1.616 1.516 1.00 95.75 185 LEU A CA 1
ATOM 1391 C C . LEU A 1 185 ? -8.914 -2.231 0.780 1.00 95.75 185 LEU A C 1
ATOM 1393 O O . LEU A 1 185 ? -9.488 -1.599 -0.113 1.00 95.75 185 LEU A O 1
ATOM 1397 N N . ILE A 1 186 ? -9.315 -3.420 1.216 1.00 93.75 186 ILE A N 1
ATOM 1398 C CA . ILE A 1 186 ? -10.626 -3.980 0.917 1.00 93.75 186 ILE A CA 1
ATOM 1399 C C . ILE A 1 186 ? -11.495 -3.882 2.155 1.00 93.75 186 ILE A C 1
ATOM 1401 O O . ILE A 1 186 ? -11.090 -4.253 3.256 1.00 93.75 186 ILE A O 1
ATOM 1405 N N . THR A 1 187 ? -12.703 -3.370 1.960 1.00 93.56 187 THR A N 1
ATOM 1406 C CA . THR A 1 187 ? -13.689 -3.200 3.022 1.00 93.56 187 THR A CA 1
ATOM 1407 C C . THR A 1 187 ? -15.033 -3.744 2.581 1.00 93.56 187 THR A C 1
ATOM 1409 O O . THR A 1 187 ? -15.265 -3.925 1.388 1.00 93.56 187 THR A O 1
ATOM 1412 N N . ASP A 1 188 ? -15.947 -3.965 3.517 1.00 90.31 188 ASP A N 1
ATOM 1413 C CA . ASP A 1 188 ? -17.375 -3.994 3.195 1.00 90.31 188 ASP A CA 1
ATOM 1414 C C . ASP A 1 188 ? -17.887 -2.565 2.886 1.00 90.31 188 ASP A C 1
ATOM 1416 O O . ASP A 1 188 ? -17.115 -1.598 2.843 1.00 90.31 188 ASP A O 1
ATOM 1420 N N . SER A 1 189 ? -19.189 -2.398 2.634 1.00 83.69 189 SER A N 1
ATOM 1421 C CA . SER A 1 189 ? -19.766 -1.069 2.390 1.00 83.69 189 SER A CA 1
ATOM 1422 C C . SER A 1 189 ? -20.184 -0.343 3.670 1.00 83.69 189 SER A C 1
ATOM 1424 O O . SER A 1 189 ? -20.699 0.770 3.579 1.00 83.69 189 SER A O 1
ATOM 1426 N N . GLY A 1 190 ? -20.056 -0.986 4.836 1.00 86.50 190 GLY A N 1
ATOM 1427 C CA . GLY A 1 190 ? -20.625 -0.555 6.116 1.00 86.50 190 GLY A CA 1
ATOM 1428 C C . GLY A 1 190 ? -22.142 -0.716 6.261 1.00 86.50 190 GLY A C 1
ATOM 1429 O O . GLY A 1 190 ? -22.687 -0.467 7.332 1.00 86.50 190 GLY A O 1
ATOM 1430 N N . SER A 1 191 ? -22.831 -1.130 5.199 1.00 85.81 191 SER A N 1
ATOM 1431 C CA . SER A 1 191 ? -24.292 -1.307 5.160 1.00 85.81 191 SER A CA 1
ATOM 1432 C C . SER A 1 191 ? -24.735 -2.604 4.480 1.00 85.81 191 SER A C 1
ATOM 1434 O O . SER A 1 191 ? -25.886 -3.010 4.596 1.00 85.81 191 SER A O 1
ATOM 1436 N N . SER A 1 192 ? -23.830 -3.257 3.754 1.00 81.81 192 SER A N 1
ATOM 1437 C CA . SER A 1 192 ? -24.055 -4.499 3.024 1.00 81.81 192 SER A CA 1
ATOM 1438 C C . SER A 1 192 ? -22.731 -5.251 2.884 1.00 81.81 192 SER A C 1
ATOM 1440 O O . SER A 1 192 ? -21.662 -4.682 3.111 1.00 81.81 192 SER A O 1
ATOM 1442 N N . ALA A 1 193 ? -22.790 -6.502 2.424 1.00 76.62 193 ALA A N 1
ATOM 1443 C CA . ALA A 1 193 ? -21.600 -7.292 2.098 1.00 76.62 193 ALA A CA 1
ATOM 1444 C C . ALA A 1 193 ? -20.863 -6.809 0.829 1.00 76.62 193 ALA A C 1
ATOM 1446 O O . ALA A 1 193 ? -19.866 -7.408 0.429 1.00 76.62 193 ALA A O 1
ATOM 1447 N N . GLN A 1 194 ? -21.346 -5.752 0.162 1.00 83.50 194 GLN A N 1
ATOM 1448 C CA . GLN A 1 194 ? -20.709 -5.237 -1.042 1.00 83.50 194 GLN A CA 1
ATOM 1449 C C . GLN A 1 194 ? -19.309 -4.711 -0.723 1.00 83.50 194 GLN A C 1
ATOM 1451 O O . GLN A 1 194 ? -19.157 -3.744 0.021 1.00 83.50 194 GLN A O 1
ATOM 1456 N N . GLN A 1 195 ? -18.292 -5.303 -1.346 1.00 87.12 195 GLN A N 1
ATOM 1457 C CA . GLN A 1 195 ? -16.918 -4.887 -1.107 1.00 87.12 195 GLN A CA 1
ATOM 1458 C C . GLN A 1 195 ? -16.595 -3.540 -1.769 1.00 87.12 195 GLN A C 1
ATOM 1460 O O . GLN A 1 195 ? -17.095 -3.194 -2.847 1.00 87.12 195 GLN A O 1
ATOM 1465 N N . ARG A 1 196 ? -15.734 -2.770 -1.108 1.00 89.00 196 ARG A N 1
ATOM 1466 C CA . ARG A 1 196 ? -15.135 -1.526 -1.594 1.00 89.00 196 ARG A CA 1
ATOM 1467 C C . ARG A 1 196 ? -13.627 -1.678 -1.607 1.00 89.00 196 ARG A C 1
ATOM 1469 O O . ARG A 1 196 ? -13.062 -2.415 -0.806 1.00 89.00 196 ARG A O 1
ATOM 1476 N N . ARG A 1 197 ? -12.985 -0.969 -2.531 1.00 90.94 197 ARG A N 1
ATOM 1477 C CA . ARG A 1 197 ? -11.536 -0.988 -2.701 1.00 90.94 197 ARG A CA 1
ATOM 1478 C C . ARG A 1 197 ? -11.000 0.424 -2.684 1.00 90.94 197 ARG A C 1
ATOM 1480 O O . ARG A 1 197 ? -11.329 1.207 -3.574 1.00 90.94 197 ARG A O 1
ATOM 1487 N N . PHE A 1 198 ? -10.162 0.714 -1.704 1.00 94.25 198 PHE A N 1
ATOM 1488 C CA . PHE A 1 198 ? -9.542 2.019 -1.550 1.00 94.25 198 PHE A CA 1
ATOM 1489 C C . PHE A 1 198 ? -8.055 1.923 -1.794 1.00 94.25 198 PHE A C 1
ATOM 1491 O O . PHE A 1 198 ? -7.402 1.054 -1.222 1.00 94.25 198 PHE A O 1
ATOM 1498 N N . TRP A 1 199 ? -7.521 2.820 -2.616 1.00 94.00 199 TRP A N 1
ATOM 1499 C CA . TRP A 1 199 ? -6.081 2.983 -2.784 1.00 94.00 199 TRP A CA 1
ATOM 1500 C C . TRP A 1 199 ? -5.642 4.295 -2.174 1.00 94.00 199 TRP A C 1
ATOM 1502 O O . TRP A 1 199 ? -6.220 5.338 -2.478 1.00 94.00 199 TRP A O 1
ATOM 1512 N N . PHE A 1 200 ? -4.613 4.240 -1.341 1.00 95.12 200 PHE A N 1
ATOM 1513 C CA . PHE A 1 200 ? -3.863 5.422 -0.969 1.00 95.12 200 PHE A CA 1
ATOM 1514 C C . PHE A 1 200 ? -2.851 5.721 -2.071 1.00 95.12 200 PHE A C 1
ATOM 1516 O O . PHE A 1 200 ? -2.119 4.829 -2.499 1.00 95.12 200 PHE A O 1
ATOM 1523 N N . LEU A 1 201 ? -2.815 6.970 -2.523 1.00 90.56 201 LEU A N 1
ATOM 1524 C CA . LEU A 1 201 ? -1.883 7.474 -3.523 1.00 90.56 201 LEU A CA 1
ATOM 1525 C C . LEU A 1 201 ? -0.878 8.400 -2.839 1.00 90.56 201 LEU A C 1
ATOM 1527 O O . LEU A 1 201 ? -1.180 9.583 -2.644 1.00 90.56 201 LEU A O 1
ATOM 1531 N N . PRO A 1 202 ? 0.322 7.902 -2.504 1.00 84.88 202 PRO A N 1
ATOM 1532 C CA . PRO A 1 202 ? 1.331 8.690 -1.809 1.00 84.88 202 PRO A CA 1
ATOM 1533 C C . PRO A 1 202 ? 1.688 9.993 -2.514 1.00 84.88 202 PRO A C 1
ATOM 1535 O O . PRO A 1 202 ? 1.954 11.002 -1.869 1.00 84.88 202 PRO A O 1
ATOM 1538 N N . TRP A 1 203 ? 1.677 10.003 -3.851 1.00 78.69 203 TRP A N 1
ATOM 1539 C CA . TRP A 1 203 ? 2.073 11.177 -4.638 1.00 78.69 203 TRP A CA 1
ATOM 1540 C C . TRP A 1 203 ? 0.875 12.036 -5.050 1.00 78.69 203 TRP A C 1
ATOM 1542 O O . TRP A 1 203 ? 0.991 12.883 -5.936 1.00 78.69 203 TRP A O 1
ATOM 1552 N N . GLY A 1 204 ? -0.292 11.825 -4.436 1.00 75.44 204 GLY A N 1
ATOM 1553 C CA . GLY A 1 204 ? -1.530 12.446 -4.886 1.00 75.44 204 GLY A CA 1
ATOM 1554 C C . GLY A 1 204 ? -1.951 11.948 -6.282 1.00 75.44 204 GLY A C 1
ATOM 1555 O O . GLY A 1 204 ? -1.580 10.844 -6.683 1.00 75.44 204 GLY A O 1
ATOM 1556 N N . PRO A 1 205 ? -2.759 12.721 -7.036 1.00 66.69 205 PRO A N 1
ATOM 1557 C CA . PRO A 1 205 ? -3.291 12.280 -8.331 1.00 66.69 205 PRO A CA 1
ATOM 1558 C C . PRO A 1 205 ? -2.240 12.106 -9.412 1.00 66.69 205 PRO A C 1
ATOM 1560 O O . PRO A 1 205 ? -2.368 11.217 -10.246 1.00 66.69 205 PRO A O 1
ATOM 1563 N N . ASN A 1 206 ? -1.223 12.965 -9.401 1.00 61.41 206 ASN A N 1
ATOM 1564 C CA . ASN A 1 206 ? -0.242 13.082 -10.467 1.00 61.41 206 ASN A CA 1
ATOM 1565 C C . ASN A 1 206 ? 1.148 13.126 -9.825 1.00 61.41 206 ASN A C 1
ATOM 1567 O O . ASN A 1 206 ? 1.414 14.007 -9.010 1.00 61.41 206 ASN A O 1
ATOM 1571 N N . GLY A 1 207 ? 2.022 12.182 -10.189 1.00 56.81 207 GLY A N 1
ATOM 1572 C CA . GLY A 1 207 ? 3.302 11.887 -9.523 1.00 56.81 207 GLY A CA 1
ATOM 1573 C C . GLY A 1 207 ? 4.408 12.955 -9.584 1.00 56.81 207 GLY A C 1
ATOM 1574 O O . GLY A 1 207 ? 5.587 12.626 -9.470 1.00 56.81 207 GLY A O 1
ATOM 1575 N N . THR A 1 208 ? 4.072 14.229 -9.788 1.00 55.38 208 THR A N 1
ATOM 1576 C CA . THR A 1 208 ? 5.035 15.294 -10.095 1.00 55.38 208 THR A CA 1
ATOM 1577 C C . THR A 1 208 ? 5.445 16.189 -8.931 1.00 55.38 208 THR A C 1
ATOM 1579 O O . THR A 1 208 ? 6.348 16.990 -9.149 1.00 55.38 208 THR A O 1
ATOM 1582 N N . GLN A 1 209 ? 4.864 16.101 -7.725 1.00 53.38 209 GLN A N 1
ATOM 1583 C CA . GLN A 1 209 ? 5.103 17.175 -6.740 1.00 53.38 209 GLN A CA 1
ATOM 1584 C C . GLN A 1 209 ? 5.869 16.868 -5.452 1.00 53.38 209 GLN A C 1
ATOM 1586 O O . GLN A 1 209 ? 6.337 17.839 -4.879 1.00 53.38 209 GLN A O 1
ATOM 1591 N N . ASN A 1 210 ? 6.106 15.628 -4.999 1.00 59.44 210 ASN A N 1
ATOM 1592 C CA . ASN A 1 210 ? 6.653 15.466 -3.633 1.00 59.44 210 ASN A CA 1
ATOM 1593 C C . ASN A 1 210 ? 7.671 14.341 -3.390 1.00 59.44 210 ASN A C 1
ATOM 1595 O O . ASN A 1 210 ? 7.970 14.087 -2.226 1.00 59.44 210 ASN A O 1
ATOM 1599 N N . VAL A 1 211 ? 8.206 13.651 -4.413 1.00 67.69 211 VAL A N 1
ATOM 1600 C CA . VAL A 1 211 ? 9.019 12.437 -4.156 1.00 67.69 211 VAL A CA 1
ATOM 1601 C C . VAL A 1 211 ? 10.404 12.414 -4.741 1.00 67.69 211 VAL A C 1
ATOM 1603 O O . VAL A 1 211 ? 10.621 12.590 -5.939 1.00 67.69 211 VAL A O 1
ATOM 1606 N N . GLN A 1 212 ? 11.322 12.103 -3.838 1.00 85.31 212 GLN A N 1
ATOM 1607 C CA . GLN A 1 212 ? 12.736 11.939 -4.037 1.00 85.31 212 GLN A CA 1
ATOM 1608 C C . GLN A 1 212 ? 13.008 10.470 -4.357 1.00 85.31 212 GLN A C 1
ATOM 1610 O O . GLN A 1 212 ? 12.746 9.567 -3.564 1.00 85.31 212 GLN A O 1
ATOM 1615 N N . LEU A 1 213 ? 13.518 10.228 -5.563 1.00 90.88 213 LEU A N 1
ATOM 1616 C CA . LEU A 1 213 ? 14.098 8.929 -5.876 1.00 90.88 213 LEU A CA 1
ATOM 1617 C C . LEU A 1 213 ? 15.302 8.690 -4.970 1.00 90.88 213 LEU A C 1
ATOM 1619 O O . LEU A 1 213 ? 16.043 9.616 -4.648 1.00 90.88 213 LEU A O 1
ATOM 1623 N N . ASN A 1 214 ? 15.526 7.426 -4.648 1.00 94.69 214 ASN A N 1
ATOM 1624 C CA . ASN A 1 214 ? 16.648 6.962 -3.850 1.00 94.69 214 ASN A CA 1
ATOM 1625 C C . ASN A 1 214 ? 16.678 7.464 -2.395 1.00 94.69 214 ASN A C 1
ATOM 1627 O O . ASN A 1 214 ? 17.744 7.502 -1.779 1.00 94.69 214 ASN A O 1
ATOM 1631 N N . VAL A 1 215 ? 15.517 7.820 -1.843 1.00 93.94 215 VAL A N 1
ATOM 1632 C CA . VAL A 1 215 ? 15.353 8.259 -0.453 1.00 93.94 215 VAL A CA 1
ATOM 1633 C C . VAL A 1 215 ? 14.167 7.520 0.168 1.00 93.94 215 VAL A C 1
ATOM 1635 O O . VAL A 1 215 ? 13.135 7.344 -0.482 1.00 93.94 215 VAL A O 1
ATOM 1638 N N . TRP A 1 216 ? 14.319 7.073 1.417 1.00 95.62 216 TRP A N 1
ATOM 1639 C CA . TRP A 1 216 ? 13.210 6.537 2.206 1.00 95.62 216 TRP A CA 1
ATOM 1640 C C . TRP A 1 216 ? 12.272 7.662 2.623 1.00 95.62 216 TRP A C 1
ATOM 1642 O O . TRP A 1 216 ? 12.712 8.692 3.129 1.00 95.62 216 TRP A O 1
ATOM 1652 N N . GLN A 1 217 ? 10.975 7.455 2.426 1.00 93.75 217 GLN A N 1
ATOM 1653 C CA . GLN A 1 217 ? 9.956 8.439 2.765 1.00 93.75 217 GLN A CA 1
ATOM 1654 C C . GLN A 1 217 ? 8.842 7.801 3.588 1.00 93.75 217 GLN A C 1
ATOM 1656 O O . GLN A 1 217 ? 8.316 6.761 3.189 1.00 93.75 217 GLN A O 1
ATOM 1661 N N . GLU A 1 218 ? 8.475 8.456 4.692 1.00 95.12 218 GLU A N 1
ATOM 1662 C CA . GLU A 1 218 ? 7.273 8.139 5.467 1.00 95.12 218 GLU A CA 1
ATOM 1663 C C . GLU A 1 218 ? 6.033 8.671 4.746 1.00 95.12 218 GLU A C 1
ATOM 1665 O O . GLU A 1 218 ? 6.011 9.801 4.248 1.00 95.12 218 GLU A O 1
ATOM 1670 N N . TRP A 1 219 ? 4.971 7.877 4.771 1.00 94.31 219 TRP A N 1
ATOM 1671 C CA . TRP A 1 219 ? 3.641 8.274 4.350 1.00 94.31 219 TRP A CA 1
ATOM 1672 C C . TRP A 1 219 ? 2.667 8.162 5.506 1.00 94.31 219 TRP A C 1
ATOM 1674 O O . TRP A 1 219 ? 2.395 7.060 5.974 1.00 94.31 219 TRP A O 1
ATOM 1684 N N . ASP A 1 220 ? 2.096 9.291 5.917 1.00 95.62 220 ASP A N 1
ATOM 1685 C CA . ASP A 1 220 ? 0.957 9.318 6.830 1.00 95.62 220 ASP A CA 1
ATOM 1686 C C . ASP A 1 220 ? -0.351 9.237 6.035 1.00 95.62 220 ASP A C 1
ATOM 1688 O O . ASP A 1 220 ? -0.771 10.189 5.366 1.00 95.62 220 ASP A O 1
ATOM 1692 N N . LEU A 1 221 ? -1.002 8.079 6.114 1.00 96.75 221 LEU A N 1
ATOM 1693 C CA . LEU A 1 221 ? -2.244 7.785 5.403 1.00 96.75 221 LEU A CA 1
ATOM 1694 C C . LEU A 1 221 ? -3.446 8.543 5.964 1.00 96.75 221 LEU A C 1
ATOM 1696 O O . LEU A 1 221 ? -4.469 8.659 5.281 1.00 96.75 221 LEU A O 1
ATOM 1700 N N . MET A 1 222 ? -3.337 9.037 7.197 1.00 96.06 222 MET A N 1
ATOM 1701 C CA . MET A 1 222 ? -4.377 9.789 7.893 1.00 96.06 222 MET A CA 1
ATOM 1702 C C . MET A 1 222 ? -4.186 11.304 7.777 1.00 96.06 222 MET A C 1
ATOM 1704 O O . MET A 1 222 ? -5.039 12.065 8.238 1.00 96.06 222 MET A O 1
ATOM 1708 N N . SER A 1 223 ? -3.119 11.748 7.105 1.00 93.94 223 SER A N 1
ATOM 1709 C CA . SER A 1 223 ? -2.842 13.159 6.856 1.00 93.94 223 SER A CA 1
ATOM 1710 C C . SER A 1 223 ? -4.026 13.877 6.203 1.00 93.94 223 SER A C 1
ATOM 1712 O O . SER A 1 223 ? -4.684 13.355 5.297 1.00 93.94 223 SER A O 1
ATOM 1714 N N . ALA A 1 224 ? -4.247 15.135 6.597 1.00 92.25 224 ALA A N 1
ATOM 1715 C CA . ALA A 1 224 ? -5.252 16.004 5.982 1.00 92.25 224 ALA A CA 1
ATOM 1716 C C . ALA A 1 224 ? -5.026 16.191 4.468 1.00 92.25 224 ALA A C 1
ATOM 1718 O O . ALA A 1 224 ? -5.995 16.386 3.733 1.00 92.25 224 ALA A O 1
ATOM 1719 N N . ASN A 1 225 ? -3.769 16.068 4.021 1.00 88.25 225 ASN A N 1
ATOM 1720 C CA . ASN A 1 225 ? -3.351 16.144 2.619 1.00 88.25 225 ASN A CA 1
ATOM 1721 C C . ASN A 1 225 ? -3.233 14.764 1.944 1.00 88.25 225 ASN A C 1
ATOM 1723 O O . ASN A 1 225 ? -2.859 14.683 0.774 1.00 88.25 225 ASN A O 1
ATOM 1727 N N . GLY A 1 226 ? -3.517 13.678 2.670 1.00 90.50 226 GLY A N 1
ATOM 1728 C CA . GLY A 1 226 ? -3.508 12.323 2.134 1.00 90.50 226 GLY A CA 1
ATOM 1729 C C . GLY A 1 226 ? -4.578 12.136 1.059 1.00 90.50 226 GLY A C 1
ATOM 1730 O O . GLY A 1 226 ? -5.631 12.778 1.094 1.00 90.50 226 GLY A O 1
ATOM 1731 N N . ARG A 1 227 ? -4.324 11.238 0.100 1.00 92.75 227 ARG A N 1
ATOM 1732 C CA . ARG A 1 227 ? -5.252 10.976 -1.002 1.00 92.75 227 ARG A CA 1
ATOM 1733 C C . ARG A 1 227 ? -5.617 9.506 -1.092 1.00 92.75 227 ARG A C 1
ATOM 1735 O O . ARG A 1 227 ? -4.819 8.679 -1.513 1.00 92.75 227 ARG A O 1
ATOM 1742 N N . TRP A 1 228 ? -6.860 9.224 -0.747 1.00 96.19 228 TRP A N 1
ATOM 1743 C CA . TRP A 1 228 ? -7.529 7.950 -0.922 1.00 96.19 228 TRP A CA 1
ATOM 1744 C C . TRP A 1 228 ? -8.482 8.018 -2.105 1.00 96.19 228 TRP A C 1
ATOM 1746 O O . TRP A 1 228 ? -9.188 9.011 -2.284 1.00 96.19 228 TRP A O 1
ATOM 1756 N N . GLU A 1 229 ? -8.540 6.946 -2.884 1.00 93.56 229 GLU A N 1
ATOM 1757 C CA . GLU A 1 229 ? -9.477 6.801 -3.992 1.00 93.56 229 GLU A CA 1
ATOM 1758 C C . GLU A 1 229 ? -10.248 5.489 -3.888 1.00 93.56 229 GLU A C 1
ATOM 1760 O O . GLU A 1 229 ? -9.657 4.421 -3.744 1.00 93.56 229 GLU A O 1
ATOM 1765 N N . LEU A 1 230 ? -11.572 5.561 -4.019 1.00 92.25 230 LEU A N 1
ATOM 1766 C CA . LEU A 1 230 ? -12.412 4.413 -4.321 1.00 92.25 230 LEU A CA 1
ATOM 1767 C C . LEU A 1 230 ? -12.197 4.018 -5.786 1.00 92.25 230 LEU A C 1
ATOM 1769 O O . LEU A 1 230 ? -12.451 4.798 -6.708 1.00 92.25 230 LEU A O 1
ATOM 1773 N N . VAL A 1 231 ? -11.782 2.776 -6.002 1.00 87.25 231 VAL A N 1
ATOM 1774 C CA . VAL A 1 231 ? -11.477 2.242 -7.332 1.00 87.25 231 VAL A CA 1
ATOM 1775 C C . VAL A 1 231 ? -12.602 1.327 -7.818 1.00 87.25 231 VAL A C 1
ATOM 1777 O O . VAL A 1 231 ? -13.263 0.668 -7.019 1.00 87.25 231 VAL A O 1
ATOM 1780 N N . GLY A 1 232 ? -12.836 1.292 -9.137 1.00 81.00 232 GLY A N 1
ATOM 1781 C CA . GLY A 1 232 ? -13.901 0.481 -9.742 1.00 81.00 232 GLY A CA 1
ATOM 1782 C C . GLY A 1 232 ? -15.302 1.036 -9.473 1.00 81.00 232 GLY A C 1
ATOM 1783 O O . GLY A 1 232 ? -16.220 0.283 -9.164 1.00 81.00 232 GLY A O 1
ATOM 1784 N N . THR A 1 233 ? -15.460 2.359 -9.541 1.00 82.62 233 THR A N 1
ATOM 1785 C CA . THR A 1 233 ? -16.721 3.063 -9.275 1.00 82.62 233 THR A CA 1
ATOM 1786 C C . THR A 1 233 ? -17.055 4.033 -10.403 1.00 82.62 233 THR A C 1
ATOM 1788 O O . THR A 1 233 ? -16.155 4.606 -11.013 1.00 82.62 233 THR A O 1
ATOM 1791 N N . SER A 1 234 ? -18.348 4.247 -10.648 1.00 82.44 234 SER A N 1
ATOM 1792 C CA . SER A 1 234 ? -18.873 5.298 -11.532 1.00 82.44 234 SER A CA 1
ATOM 1793 C C . SER A 1 234 ? -19.201 6.603 -10.791 1.00 82.44 234 SER A C 1
ATOM 1795 O O . SER A 1 234 ? -19.598 7.585 -11.413 1.00 82.44 234 SER A O 1
ATOM 1797 N N . SER A 1 235 ? -19.050 6.630 -9.461 1.00 86.62 235 SER A N 1
ATOM 1798 C CA . SER A 1 235 ? -19.264 7.832 -8.649 1.00 86.62 235 SER A CA 1
ATOM 1799 C C . SER A 1 235 ? -18.264 8.923 -9.026 1.00 86.62 235 SER A C 1
ATOM 1801 O O . SER A 1 235 ? -17.068 8.663 -9.090 1.00 86.62 235 SER A O 1
ATOM 1803 N N . THR A 1 236 ? -18.728 10.165 -9.172 1.00 88.69 236 THR A N 1
ATOM 1804 C CA . THR A 1 236 ? -17.859 11.350 -9.295 1.00 88.69 236 THR A CA 1
ATOM 1805 C C . THR A 1 236 ? -17.267 11.782 -7.950 1.00 88.69 236 THR A C 1
ATOM 1807 O O . THR A 1 236 ? -16.225 12.427 -7.905 1.00 88.69 236 THR A O 1
ATOM 1810 N N . ASN A 1 237 ? -17.887 11.376 -6.838 1.00 92.25 237 ASN A N 1
ATOM 1811 C CA . ASN A 1 237 ? -17.361 11.530 -5.484 1.00 92.25 237 ASN A CA 1
ATOM 1812 C C . ASN A 1 237 ? -16.654 10.230 -5.076 1.00 92.25 237 ASN A C 1
ATOM 1814 O O . ASN A 1 237 ? -17.269 9.338 -4.478 1.00 92.25 237 ASN A O 1
ATOM 1818 N N . TYR A 1 238 ? -15.400 10.081 -5.503 1.00 92.00 238 TYR A N 1
ATOM 1819 C CA . TYR A 1 238 ? -14.621 8.849 -5.343 1.00 92.00 238 TYR A CA 1
ATOM 1820 C C . TYR A 1 238 ? -13.266 9.055 -4.668 1.00 92.00 238 TYR A C 1
ATOM 1822 O O . TYR A 1 238 ? -12.527 8.087 -4.545 1.00 92.00 238 TYR A O 1
ATOM 1830 N N . PHE A 1 239 ? -12.920 10.263 -4.228 1.00 94.69 239 PHE A N 1
ATOM 1831 C CA . PHE A 1 239 ? -11.632 10.513 -3.589 1.00 94.69 239 PHE A CA 1
ATOM 1832 C C . PHE A 1 239 ? -11.729 11.534 -2.458 1.00 94.69 239 PHE A C 1
ATOM 1834 O O . PHE A 1 239 ? -12.629 12.373 -2.437 1.00 94.69 239 PHE A O 1
ATOM 1841 N N . GLY A 1 240 ? -10.760 11.482 -1.549 1.00 95.56 240 GLY A N 1
ATOM 1842 C CA . GLY A 1 240 ? -10.595 12.422 -0.445 1.00 95.56 240 GLY A CA 1
ATOM 1843 C C . GLY A 1 240 ? -9.455 11.993 0.477 1.00 95.56 240 GLY A C 1
ATOM 1844 O O . GLY A 1 240 ? -8.672 11.119 0.122 1.00 95.56 240 GLY A O 1
ATOM 1845 N N . ASN A 1 241 ? -9.348 12.598 1.656 1.00 96.06 241 ASN A N 1
ATOM 1846 C CA . ASN A 1 241 ? -8.412 12.155 2.694 1.00 96.06 241 ASN A CA 1
ATOM 1847 C C . ASN A 1 241 ? -9.038 11.062 3.582 1.00 96.06 241 ASN A C 1
ATOM 1849 O O . ASN A 1 241 ? -10.136 10.576 3.308 1.00 96.06 241 ASN A O 1
ATOM 1853 N N . TRP A 1 242 ? -8.361 10.666 4.660 1.00 97.00 242 TRP A N 1
ATOM 1854 C CA . TRP A 1 242 ? -8.889 9.641 5.567 1.00 97.00 242 TRP A CA 1
ATOM 1855 C C . TRP A 1 242 ? -10.234 10.020 6.199 1.00 97.00 242 TRP A C 1
ATOM 1857 O O . TRP A 1 242 ? -11.129 9.181 6.272 1.00 97.00 242 TRP A O 1
ATOM 1867 N N . SER A 1 243 ? -10.421 11.295 6.565 1.00 97.44 243 SER A N 1
ATOM 1868 C CA . SER A 1 243 ? -11.702 11.806 7.080 1.00 97.44 243 SER A CA 1
ATOM 1869 C C . SER A 1 243 ? -12.842 11.604 6.075 1.00 97.44 243 SER A C 1
ATOM 1871 O O . SER A 1 243 ? -13.942 11.200 6.449 1.00 97.44 243 SER A O 1
ATOM 1873 N N . TRP A 1 244 ? -12.571 11.779 4.776 1.00 97.25 244 TRP A N 1
ATOM 1874 C CA . TRP A 1 244 ? -13.535 11.440 3.727 1.00 97.25 244 TRP A CA 1
ATOM 1875 C C . TRP A 1 244 ? -13.850 9.939 3.683 1.00 97.25 244 TRP A C 1
ATOM 1877 O O . TRP A 1 244 ? -15.023 9.585 3.566 1.00 97.25 244 TRP A O 1
ATOM 1887 N N . VAL A 1 245 ? -12.846 9.059 3.809 1.00 96.62 245 VAL A N 1
ATOM 1888 C CA . VAL A 1 245 ? -13.056 7.598 3.814 1.00 96.62 245 VAL A CA 1
ATOM 1889 C C . VAL A 1 245 ? -13.985 7.206 4.962 1.00 96.62 245 VAL A C 1
ATOM 1891 O O . VAL A 1 245 ? -15.040 6.616 4.722 1.00 96.62 245 VAL A O 1
ATOM 1894 N N . VAL A 1 246 ? -13.640 7.577 6.199 1.00 96.38 246 VAL A N 1
ATOM 1895 C CA . VAL A 1 246 ? -14.421 7.196 7.387 1.00 96.38 246 VAL A CA 1
ATOM 1896 C C . VAL A 1 246 ? -15.752 7.941 7.482 1.00 96.38 246 VAL A C 1
ATOM 1898 O O . VAL A 1 246 ? -16.719 7.391 7.990 1.00 96.38 246 VAL A O 1
ATOM 1901 N N . GLY A 1 247 ? -15.852 9.165 6.963 1.00 95.69 247 GLY A N 1
ATOM 1902 C CA . GLY A 1 247 ? -17.109 9.912 6.937 1.00 95.69 247 GLY A CA 1
ATOM 1903 C C . GLY A 1 247 ? -18.105 9.335 5.932 1.00 95.69 247 GLY A C 1
ATOM 1904 O O . GLY A 1 247 ? -19.285 9.174 6.240 1.00 95.69 247 GLY A O 1
ATOM 1905 N N . ARG A 1 248 ? -17.635 8.984 4.729 1.00 93.75 248 ARG A N 1
ATOM 1906 C CA . ARG A 1 248 ? -18.480 8.426 3.662 1.00 93.75 248 ARG A CA 1
ATOM 1907 C C . ARG A 1 248 ? -18.848 6.962 3.907 1.00 93.75 248 ARG A C 1
ATOM 1909 O O . ARG A 1 248 ? -19.925 6.539 3.492 1.00 93.75 248 ARG A O 1
ATOM 1916 N N . TYR A 1 249 ? -17.970 6.206 4.561 1.00 94.00 249 TYR A N 1
ATOM 1917 C CA . TYR A 1 249 ? -18.130 4.778 4.838 1.00 94.00 249 TYR A CA 1
ATOM 1918 C C . TYR A 1 249 ? -18.024 4.499 6.344 1.00 94.00 249 TYR A C 1
ATOM 1920 O O . TYR A 1 249 ? -17.239 3.665 6.786 1.00 94.00 249 TYR A O 1
ATOM 1928 N N . SER A 1 250 ? -18.827 5.202 7.144 1.00 93.19 250 SER A N 1
ATOM 1929 C CA . SER A 1 250 ? -18.742 5.213 8.616 1.00 93.19 250 SER A CA 1
ATOM 1930 C C . SER A 1 250 ? -18.963 3.866 9.302 1.00 93.19 250 SER A C 1
ATOM 1932 O O . SER A 1 250 ? -18.435 3.643 10.390 1.00 93.19 250 SER A O 1
ATOM 1934 N N . GLY A 1 251 ? -19.704 2.955 8.671 1.00 93.56 251 GLY A N 1
ATOM 1935 C CA . GLY A 1 251 ? -19.885 1.584 9.153 1.00 93.56 251 GLY A CA 1
ATOM 1936 C C . GLY A 1 251 ? -18.862 0.584 8.614 1.00 93.56 251 GLY A C 1
ATOM 1937 O O . GLY A 1 251 ? -18.931 -0.587 8.986 1.00 93.56 251 GLY A O 1
ATOM 1938 N N . ALA A 1 252 ? -17.970 0.998 7.706 1.00 96.12 252 ALA A N 1
ATOM 1939 C CA . ALA A 1 252 ? -17.165 0.054 6.949 1.00 96.12 252 ALA A CA 1
ATOM 1940 C C . ALA A 1 252 ? -16.071 -0.600 7.789 1.00 96.12 252 ALA A C 1
ATOM 1942 O O . ALA A 1 252 ? -15.442 0.026 8.650 1.00 96.12 252 ALA A O 1
ATOM 1943 N N . LYS A 1 253 ? -15.830 -1.875 7.495 1.00 96.62 253 LYS A N 1
ATOM 1944 C CA . LYS A 1 253 ? -14.795 -2.694 8.125 1.00 96.62 253 LYS A CA 1
ATOM 1945 C C . LYS A 1 253 ? -13.860 -3.255 7.078 1.00 96.62 253 LYS A C 1
ATOM 1947 O O . LYS A 1 253 ? -14.300 -3.583 5.978 1.00 96.62 253 LYS A O 1
ATOM 1952 N N . LEU A 1 254 ? -12.590 -3.413 7.440 1.00 96.12 254 LEU A N 1
ATOM 1953 C CA . LEU A 1 254 ? -11.646 -4.206 6.657 1.00 96.12 254 LEU A CA 1
ATOM 1954 C C . LEU A 1 254 ? -12.248 -5.593 6.411 1.00 96.12 254 LEU A C 1
ATOM 1956 O O . LEU A 1 254 ? -12.704 -6.249 7.346 1.00 96.12 254 LEU A O 1
ATOM 1960 N N . ALA A 1 255 ? -12.279 -6.025 5.158 1.00 91.62 255 ALA A N 1
ATOM 1961 C CA . ALA A 1 255 ? -12.934 -7.257 4.749 1.00 91.62 255 ALA A CA 1
ATOM 1962 C C . ALA A 1 255 ? -11.970 -8.104 3.933 1.00 91.62 255 ALA A C 1
ATOM 1964 O O . ALA A 1 255 ? -11.336 -7.607 3.003 1.00 91.62 255 ALA A O 1
ATOM 1965 N N . THR A 1 256 ? -11.879 -9.388 4.269 1.00 88.75 256 THR A N 1
ATOM 1966 C CA . THR A 1 256 ? -11.126 -10.357 3.477 1.00 88.75 256 THR A CA 1
ATOM 1967 C C . THR A 1 256 ? -11.788 -10.500 2.099 1.00 88.75 256 THR A C 1
ATOM 1969 O O . THR A 1 256 ? -12.962 -10.883 2.029 1.00 88.75 256 THR A O 1
ATOM 1972 N N . PRO A 1 257 ? -11.093 -10.157 1.001 1.00 83.12 257 PRO A N 1
ATOM 1973 C CA . PRO A 1 257 ? -11.630 -10.321 -0.339 1.00 83.12 257 PRO A CA 1
ATOM 1974 C C . PRO A 1 257 ? -11.635 -11.779 -0.791 1.00 83.12 257 PRO A C 1
ATOM 1976 O O . PRO A 1 257 ? -10.963 -12.637 -0.219 1.00 83.12 257 PRO A O 1
ATOM 1979 N N . TYR A 1 258 ? -12.334 -12.034 -1.894 1.00 70.38 258 TYR A N 1
ATOM 1980 C CA . TYR A 1 258 ? -12.025 -13.202 -2.713 1.00 70.38 258 TYR A CA 1
ATOM 1981 C C . TYR A 1 258 ? -10.692 -12.962 -3.447 1.00 70.38 258 TYR A C 1
ATOM 1983 O O . TYR A 1 258 ? -10.326 -11.831 -3.748 1.00 70.38 258 TYR A O 1
ATOM 1991 N N . VAL A 1 259 ? -9.934 -14.010 -3.751 1.00 73.50 259 VAL A N 1
ATOM 1992 C CA . VAL A 1 259 ? -8.692 -13.853 -4.528 1.00 73.50 259 VAL A CA 1
ATOM 1993 C C . VAL A 1 259 ? -9.046 -13.631 -6.006 1.00 73.50 259 VAL A C 1
ATOM 1995 O O . VAL A 1 259 ? -9.716 -14.482 -6.593 1.00 73.50 259 VAL A O 1
ATOM 1998 N N . GLY A 1 260 ? -8.598 -12.532 -6.631 1.00 65.31 260 GLY A N 1
ATOM 1999 C CA . GLY A 1 260 ? -8.677 -12.361 -8.092 1.00 65.31 260 GLY A CA 1
ATOM 2000 C C . GLY A 1 260 ? -8.670 -10.917 -8.622 1.00 65.31 260 GLY A C 1
ATOM 2001 O O . GLY A 1 260 ? -9.522 -10.090 -8.301 1.00 65.31 260 GLY A O 1
ATOM 2002 N N . ASP A 1 261 ? -7.744 -10.601 -9.528 1.00 63.97 261 ASP A N 1
ATOM 2003 C CA . ASP A 1 261 ? -7.701 -9.284 -10.173 1.00 63.97 261 ASP A CA 1
ATOM 2004 C C . ASP A 1 261 ? -8.881 -8.995 -11.120 1.00 63.97 261 ASP A C 1
ATOM 2006 O O . ASP A 1 261 ? -9.499 -9.909 -11.647 1.00 63.97 261 ASP A O 1
ATOM 2010 N N . TYR A 1 262 ? -9.108 -7.703 -11.422 1.00 56.75 262 TYR A N 1
ATOM 2011 C CA . TYR A 1 262 ? -10.101 -7.210 -12.390 1.00 56.75 262 TYR A CA 1
ATOM 2012 C C . TYR A 1 262 ? -10.235 -8.118 -13.629 1.00 56.75 262 TYR A C 1
ATOM 2014 O O . TYR A 1 262 ? -9.314 -8.189 -14.454 1.00 56.75 262 TYR A O 1
ATOM 2022 N N . VAL A 1 263 ? -11.399 -8.759 -13.756 1.00 52.28 263 VAL A N 1
ATOM 2023 C CA . VAL A 1 263 ? -11.932 -9.340 -14.993 1.00 52.28 263 VAL A CA 1
ATOM 2024 C C . VAL A 1 263 ? -13.352 -8.781 -15.187 1.00 52.28 263 VAL A C 1
ATOM 2026 O O . VAL A 1 263 ? -14.107 -8.647 -14.226 1.00 52.28 263 VAL A O 1
ATOM 2029 N N . ASP A 1 264 ? -13.643 -8.369 -16.421 1.00 43.50 264 ASP A N 1
ATOM 2030 C CA . ASP A 1 264 ? -14.814 -7.610 -16.901 1.00 43.50 264 ASP A CA 1
ATOM 2031 C C . ASP A 1 264 ? -16.173 -8.369 -16.741 1.00 43.50 264 ASP A C 1
ATOM 2033 O O . ASP A 1 264 ? -16.187 -9.589 -16.559 1.00 43.50 264 ASP A O 1
ATOM 2037 N N . PRO A 1 265 ? -17.338 -7.683 -16.812 1.00 41.62 265 PRO A N 1
ATOM 2038 C CA . PRO A 1 265 ? -18.541 -7.878 -15.994 1.00 41.62 265 PRO A CA 1
ATOM 2039 C C . PRO A 1 265 ? -19.575 -8.867 -16.549 1.00 41.62 265 PRO A C 1
ATOM 2041 O O . PRO A 1 265 ? -20.748 -8.774 -16.191 1.00 41.62 265 PRO A O 1
ATOM 2044 N N . LEU A 1 266 ? -19.194 -9.801 -17.420 1.00 40.53 266 LEU A N 1
ATOM 2045 C CA . LEU A 1 266 ? -20.179 -10.655 -18.097 1.00 40.53 266 LEU A CA 1
ATOM 2046 C C . LEU A 1 266 ? -20.307 -12.080 -17.569 1.00 40.53 266 LEU A C 1
ATOM 2048 O O . LEU A 1 266 ? -21.146 -12.806 -18.096 1.00 40.53 266 LEU A O 1
ATOM 2052 N N . VAL A 1 267 ? -19.570 -12.501 -16.531 1.00 43.53 267 VAL A N 1
ATOM 2053 C CA . VAL A 1 267 ? -19.881 -13.830 -15.967 1.00 43.53 267 VAL A CA 1
ATOM 2054 C C . VAL A 1 267 ? -19.650 -14.078 -14.487 1.00 43.53 267 VAL A C 1
ATOM 2056 O O . VAL A 1 267 ? -20.352 -14.935 -13.988 1.00 43.53 267 VAL A O 1
ATOM 2059 N N . ASN A 1 268 ? -18.764 -13.398 -13.756 1.00 43.22 268 ASN A N 1
ATOM 2060 C CA . ASN A 1 268 ? -18.636 -13.581 -12.299 1.00 43.22 268 ASN A CA 1
ATOM 2061 C C . ASN A 1 268 ? -17.755 -12.465 -11.723 1.00 43.22 268 ASN A C 1
ATOM 2063 O O . ASN A 1 268 ? -16.622 -12.288 -12.162 1.00 43.22 268 ASN A O 1
ATOM 2067 N N . LEU A 1 269 ? -18.260 -11.715 -10.743 1.00 38.84 269 LEU A N 1
ATOM 2068 C CA . LEU A 1 269 ? -17.495 -10.688 -10.029 1.00 38.84 269 LEU A CA 1
ATOM 2069 C C . LEU A 1 269 ? -16.282 -11.324 -9.325 1.00 38.84 269 LEU A C 1
ATOM 2071 O O . LEU A 1 269 ? -16.441 -11.965 -8.290 1.00 38.84 269 LEU A O 1
ATOM 2075 N N . GLN A 1 270 ? -15.070 -11.126 -9.851 1.00 51.72 270 GLN A N 1
ATOM 2076 C CA . GLN A 1 270 ? -13.834 -11.436 -9.126 1.00 51.72 270 GLN A CA 1
ATOM 2077 C C . GLN A 1 270 ? -13.385 -10.187 -8.366 1.00 51.72 270 GLN A C 1
ATOM 2079 O O . GLN A 1 270 ? -12.834 -9.234 -8.923 1.00 51.72 270 GLN A O 1
ATOM 2084 N N . LEU A 1 271 ? -13.723 -10.155 -7.078 1.00 52.19 271 LEU A N 1
ATOM 2085 C CA . LEU A 1 271 ? -13.405 -9.050 -6.189 1.00 52.19 271 LEU A CA 1
ATOM 2086 C C . LEU A 1 271 ? -12.052 -9.275 -5.501 1.00 52.19 271 LEU A C 1
ATOM 2088 O O . LEU A 1 271 ? -12.029 -9.791 -4.397 1.00 52.19 271 LEU A O 1
ATOM 2092 N N . ALA A 1 272 ? -10.997 -8.714 -6.104 1.00 71.50 272 ALA A N 1
ATOM 2093 C CA . ALA A 1 272 ? -9.860 -8.031 -5.458 1.00 71.50 272 ALA A CA 1
ATOM 2094 C C . ALA A 1 272 ? -8.490 -8.736 -5.373 1.00 71.50 272 ALA A C 1
ATOM 2096 O O . ALA A 1 272 ? -8.228 -9.695 -6.074 1.00 71.50 272 ALA A O 1
ATOM 2097 N N . ASN A 1 273 ? -7.523 -8.101 -4.691 1.00 79.56 273 ASN A N 1
ATOM 2098 C CA . ASN A 1 273 ? -6.085 -8.378 -4.836 1.00 79.56 273 ASN A CA 1
ATOM 2099 C C . ASN A 1 273 ? -5.706 -9.866 -4.878 1.00 79.56 273 ASN A C 1
ATOM 2101 O O . ASN A 1 273 ? -6.352 -10.737 -4.300 1.00 79.56 273 ASN A O 1
ATOM 2105 N N . GLN A 1 274 ? -4.582 -10.138 -5.539 1.00 84.62 274 GLN A N 1
ATOM 2106 C CA . GLN A 1 274 ? -4.066 -11.496 -5.724 1.00 84.62 274 GLN A CA 1
ATOM 2107 C C . GLN A 1 274 ? -3.654 -12.184 -4.418 1.00 84.62 274 GLN A C 1
ATOM 2109 O O . GLN A 1 274 ? -3.456 -13.393 -4.400 1.00 84.62 274 GLN A O 1
ATOM 2114 N N . THR A 1 275 ? -3.511 -11.430 -3.331 1.00 89.62 275 THR A N 1
ATOM 2115 C CA . THR A 1 275 ? -3.179 -11.963 -2.012 1.00 89.62 275 THR A CA 1
ATOM 2116 C C . THR A 1 275 ? -4.402 -12.458 -1.242 1.00 89.62 275 THR A C 1
ATOM 2118 O O . THR A 1 275 ? -4.235 -13.231 -0.306 1.00 89.62 275 THR A O 1
ATOM 2121 N N . GLY A 1 276 ? -5.628 -12.065 -1.613 1.00 89.62 276 GLY A N 1
ATOM 2122 C CA . GLY A 1 276 ? -6.826 -12.414 -0.840 1.00 89.62 276 GLY A CA 1
ATOM 2123 C C . GLY A 1 276 ? -6.872 -11.720 0.524 1.00 89.62 276 GLY A C 1
ATOM 2124 O O . GLY A 1 276 ? -7.357 -12.294 1.499 1.00 89.62 276 GLY A O 1
ATOM 2125 N N . THR A 1 277 ? -6.315 -10.511 0.625 1.00 94.06 277 THR A N 1
ATOM 2126 C CA . THR A 1 277 ? -6.071 -9.829 1.902 1.00 94.06 277 THR A CA 1
ATOM 2127 C C . THR A 1 277 ? -6.761 -8.475 2.007 1.00 94.06 277 THR A C 1
ATOM 2129 O O . THR A 1 277 ? -6.840 -7.716 1.040 1.00 94.06 277 THR A O 1
ATOM 2132 N N . SER A 1 278 ? -7.253 -8.149 3.204 1.00 95.00 278 SER A N 1
ATOM 2133 C CA . SER A 1 278 ? -7.972 -6.899 3.480 1.00 95.00 278 SER A CA 1
ATOM 2134 C C . SER A 1 278 ? -7.078 -5.661 3.453 1.00 95.00 278 SER A C 1
ATOM 2136 O O . SER A 1 278 ? -7.546 -4.573 3.132 1.00 95.00 278 SER A O 1
ATOM 2138 N N . LEU A 1 279 ? -5.800 -5.823 3.798 1.00 97.19 279 LEU A N 1
ATOM 2139 C CA . LEU A 1 279 ? -4.773 -4.786 3.764 1.00 97.19 279 LEU A CA 1
ATOM 2140 C C . LEU A 1 279 ? -3.624 -5.287 2.896 1.00 97.19 279 LEU A C 1
ATOM 2142 O O . LEU A 1 279 ? -3.124 -6.385 3.132 1.00 97.19 279 LEU A O 1
ATOM 2146 N N . SER A 1 280 ? -3.200 -4.499 1.912 1.00 96.56 280 SER A N 1
ATOM 2147 C CA . SER A 1 280 ? -2.028 -4.825 1.099 1.00 96.56 280 SER A CA 1
ATOM 2148 C C . SER A 1 280 ? -1.208 -3.590 0.764 1.00 96.56 280 SER A C 1
ATOM 2150 O O . SER A 1 280 ? -1.759 -2.556 0.402 1.00 96.56 280 SER A O 1
ATOM 2152 N N . VAL A 1 281 ? 0.112 -3.720 0.790 1.00 97.31 281 VAL A N 1
ATOM 2153 C CA . VAL A 1 281 ? 1.012 -2.872 0.012 1.00 97.31 281 VAL A CA 1
ATOM 2154 C C . VAL A 1 281 ? 1.018 -3.405 -1.421 1.00 97.31 281 VAL A C 1
ATOM 2156 O O . VAL A 1 281 ? 1.023 -4.620 -1.639 1.00 97.31 281 VAL A O 1
ATOM 2159 N N . LYS A 1 282 ? 0.996 -2.525 -2.422 1.00 93.88 282 LYS A N 1
ATOM 2160 C CA . LYS A 1 282 ? 0.962 -2.912 -3.836 1.00 93.88 282 LYS A CA 1
ATOM 2161 C C . LYS A 1 282 ? 1.715 -1.958 -4.759 1.00 93.88 282 LYS A C 1
ATOM 2163 O O . LYS A 1 282 ? 1.698 -0.748 -4.570 1.00 93.88 282 LYS A O 1
ATOM 2168 N N . ILE A 1 283 ? 2.255 -2.493 -5.848 1.00 91.25 283 ILE A N 1
ATOM 2169 C CA . ILE A 1 283 ? 2.576 -1.736 -7.070 1.00 91.25 283 ILE A CA 1
ATOM 2170 C C . ILE A 1 283 ? 1.777 -2.360 -8.218 1.00 91.25 283 ILE A C 1
ATOM 2172 O O . ILE A 1 283 ? 1.590 -3.575 -8.256 1.00 91.25 283 ILE A O 1
ATOM 2176 N N . GLY A 1 284 ? 1.272 -1.544 -9.144 1.00 85.00 284 GLY A N 1
ATOM 2177 C CA . GLY A 1 284 ? 0.442 -2.010 -10.263 1.00 85.00 284 GLY A CA 1
ATOM 2178 C C . GLY A 1 284 ? -0.853 -1.203 -10.408 1.00 85.00 284 GLY A C 1
ATOM 2179 O O . GLY A 1 284 ? -1.474 -0.843 -9.406 1.00 85.00 284 GLY A O 1
ATOM 2180 N N . ALA A 1 285 ? -1.297 -0.923 -11.634 1.00 80.12 285 ALA A N 1
ATOM 2181 C CA . ALA A 1 285 ? -2.586 -0.276 -11.894 1.00 80.12 285 ALA A CA 1
ATOM 2182 C C . ALA A 1 285 ? -3.723 -1.301 -11.891 1.00 80.12 285 ALA A C 1
ATOM 2184 O O . ALA A 1 285 ? -3.518 -2.505 -11.746 1.00 80.12 285 ALA A O 1
ATOM 2185 N N . GLY A 1 286 ? -4.966 -0.833 -11.988 1.00 75.25 286 GLY A N 1
ATOM 2186 C CA . GLY A 1 286 ? -6.127 -1.723 -12.038 1.00 75.25 286 GLY A CA 1
ATOM 2187 C C . GLY A 1 286 ? -6.258 -2.348 -13.414 1.00 75.25 286 GLY A C 1
ATOM 2188 O O . GLY A 1 286 ? -6.399 -3.567 -13.534 1.00 75.25 286 GLY A O 1
ATOM 2189 N N . GLN A 1 287 ? -6.126 -1.478 -14.411 1.00 82.25 287 GLN A N 1
ATOM 2190 C CA . GLN A 1 287 ? -6.205 -1.726 -15.838 1.00 82.25 287 GLN A CA 1
ATOM 2191 C C . GLN A 1 287 ? -5.132 -0.895 -16.547 1.00 82.25 287 GLN A C 1
ATOM 2193 O O . GLN A 1 287 ? -4.604 0.063 -15.980 1.00 82.25 287 GLN A O 1
ATOM 2198 N N . ALA A 1 288 ? -4.837 -1.245 -17.796 1.00 86.62 288 ALA A N 1
ATOM 2199 C CA . ALA A 1 288 ? -3.925 -0.474 -18.626 1.00 86.62 288 ALA A CA 1
ATOM 2200 C C . ALA A 1 288 ? -4.403 0.968 -18.872 1.00 86.62 288 ALA A C 1
ATOM 2202 O O . ALA A 1 288 ? -3.612 1.907 -18.809 1.00 86.62 288 ALA A O 1
ATOM 2203 N N . ALA A 1 289 ? -5.700 1.153 -19.114 1.00 87.12 289 ALA A N 1
ATOM 2204 C CA . ALA A 1 289 ? -6.307 2.458 -19.331 1.00 87.12 289 ALA A CA 1
ATOM 2205 C C . ALA A 1 289 ? -7.585 2.615 -18.504 1.00 87.12 289 ALA A C 1
ATOM 2207 O O . ALA A 1 289 ? -8.257 1.631 -18.207 1.00 87.12 289 ALA A O 1
ATOM 2208 N N . ASP A 1 290 ? -7.911 3.854 -18.146 1.00 84.50 290 ASP A N 1
ATOM 2209 C CA . ASP A 1 290 ? -9.131 4.235 -17.428 1.00 84.50 290 ASP A CA 1
ATOM 2210 C C . ASP A 1 290 ? -9.557 5.623 -17.918 1.00 84.50 290 ASP A C 1
ATOM 2212 O O . ASP A 1 290 ? -8.709 6.474 -18.190 1.00 84.50 290 ASP A O 1
ATOM 2216 N N . SER A 1 291 ? -10.858 5.879 -18.033 1.00 82.75 291 SER A N 1
ATOM 2217 C CA . SER A 1 291 ? -11.371 7.165 -18.524 1.00 82.75 291 SER A CA 1
ATOM 2218 C C . SER A 1 291 ? -10.962 8.363 -17.658 1.00 82.75 291 SER A C 1
ATOM 2220 O O . SER A 1 291 ? -10.942 9.487 -18.154 1.00 82.75 291 SER A O 1
ATOM 2222 N N . ARG A 1 292 ? -10.606 8.139 -16.388 1.00 80.94 292 ARG A N 1
ATOM 2223 C CA . ARG A 1 292 ? -10.171 9.169 -15.434 1.00 80.94 292 ARG A CA 1
ATOM 2224 C C . ARG A 1 292 ? -8.677 9.470 -15.521 1.00 80.94 292 ARG A C 1
ATOM 2226 O O . ARG A 1 292 ? -8.287 10.613 -15.308 1.00 80.94 292 ARG A O 1
ATOM 2233 N N . TYR A 1 293 ? -7.849 8.465 -15.818 1.00 79.31 293 TYR A N 1
ATOM 2234 C CA . TYR A 1 293 ? -6.380 8.584 -15.791 1.00 79.31 293 TYR A CA 1
ATOM 2235 C C . TYR A 1 293 ? -5.731 8.501 -17.182 1.00 79.31 293 TYR A C 1
ATOM 2237 O O . TYR A 1 293 ? -4.532 8.727 -17.320 1.00 79.31 293 TYR A O 1
ATOM 2245 N N . GLY A 1 294 ? -6.492 8.157 -18.225 1.00 87.19 294 GLY A N 1
ATOM 2246 C CA . GLY A 1 294 ? -5.953 7.875 -19.551 1.00 87.19 294 GLY A CA 1
ATOM 2247 C C . GLY A 1 294 ? -5.071 6.627 -19.527 1.00 87.19 294 GLY A C 1
ATOM 2248 O O . GLY A 1 294 ? -5.537 5.545 -19.175 1.00 87.19 294 GLY A O 1
ATOM 2249 N N . ALA A 1 295 ? -3.796 6.780 -19.893 1.00 89.31 295 ALA A N 1
ATOM 2250 C CA . ALA A 1 295 ? -2.777 5.726 -19.898 1.00 89.31 295 ALA A CA 1
ATOM 2251 C C . ALA A 1 295 ? -2.338 5.341 -18.471 1.00 89.31 295 ALA A C 1
ATOM 2253 O O . ALA A 1 295 ? -1.201 5.575 -18.060 1.00 89.31 295 ALA A O 1
ATOM 2254 N N . TRP A 1 296 ? -3.259 4.756 -17.706 1.00 87.56 296 TRP A N 1
ATOM 2255 C CA . TRP A 1 296 ? -3.087 4.466 -16.285 1.00 87.56 296 TRP A CA 1
ATOM 2256 C C . TRP A 1 296 ? -1.906 3.538 -15.986 1.00 87.56 296 TRP A C 1
ATOM 2258 O O . TRP A 1 296 ? -1.293 3.634 -14.925 1.00 87.56 296 TRP A O 1
ATOM 2268 N N . TRP A 1 297 ? -1.522 2.689 -16.937 1.00 87.62 297 TRP A N 1
ATOM 2269 C CA . TRP A 1 297 ? -0.356 1.820 -16.827 1.00 87.62 297 TRP A CA 1
ATOM 2270 C C . TRP A 1 297 ? 0.951 2.560 -16.494 1.00 87.62 297 TRP A C 1
ATOM 2272 O O . TRP A 1 297 ? 1.813 1.986 -15.822 1.00 87.62 297 TRP A O 1
ATOM 2282 N N . ARG A 1 298 ? 1.087 3.839 -16.878 1.00 87.94 298 ARG A N 1
ATOM 2283 C CA . ARG A 1 298 ? 2.267 4.669 -16.578 1.00 87.94 298 ARG A CA 1
ATOM 2284 C C . ARG A 1 298 ? 2.508 4.873 -15.089 1.00 87.94 298 ARG A C 1
ATOM 2286 O O . ARG A 1 298 ? 3.654 4.982 -14.665 1.00 87.94 298 ARG A O 1
ATOM 2293 N N . THR A 1 299 ? 1.447 4.863 -14.284 1.00 85.88 299 THR A N 1
ATOM 2294 C CA . THR A 1 299 ? 1.558 5.061 -12.833 1.00 85.88 299 THR A CA 1
ATOM 2295 C C . THR A 1 299 ? 2.116 3.842 -12.109 1.00 85.88 299 THR A C 1
ATOM 2297 O O . THR A 1 299 ? 2.273 3.854 -10.894 1.00 85.88 299 THR A O 1
ATOM 2300 N N . SER A 1 300 ? 2.383 2.749 -12.821 1.00 79.50 300 SER A N 1
ATOM 2301 C CA . SER A 1 300 ? 2.503 1.451 -12.168 1.00 79.50 300 SER A CA 1
ATOM 2302 C C . SER A 1 300 ? 3.389 0.422 -12.867 1.00 79.50 300 SER A C 1
ATOM 2304 O O . SER A 1 300 ? 3.661 -0.633 -12.291 1.00 79.50 300 SER A O 1
ATOM 2306 N N . SER A 1 301 ? 3.862 0.729 -14.072 1.00 86.88 301 SER A N 1
ATOM 2307 C CA . SER A 1 301 ? 4.775 -0.113 -14.848 1.00 86.88 301 SER A CA 1
ATOM 2308 C C . SER A 1 301 ? 6.208 0.380 -14.736 1.00 86.88 301 SER A C 1
ATOM 2310 O O . SER A 1 301 ? 6.437 1.577 -14.566 1.00 86.88 301 SER A O 1
ATOM 2312 N N . SER A 1 302 ? 7.161 -0.540 -14.886 1.00 89.56 302 SER A N 1
ATOM 2313 C CA . SER A 1 302 ? 8.596 -0.237 -14.852 1.00 89.56 302 SER A CA 1
ATOM 2314 C C . SER A 1 302 ? 9.028 0.553 -13.612 1.00 89.56 302 SER A C 1
ATOM 2316 O O . SER A 1 302 ? 9.744 1.550 -13.709 1.00 89.56 302 SER A O 1
ATOM 2318 N N . ILE A 1 303 ? 8.557 0.140 -12.437 1.00 91.88 303 ILE A N 1
ATOM 2319 C CA . ILE A 1 303 ? 8.927 0.758 -11.161 1.00 91.88 303 ILE A CA 1
ATOM 2320 C C . ILE A 1 303 ? 9.689 -0.267 -10.340 1.00 91.88 303 ILE A C 1
ATOM 2322 O O . ILE A 1 303 ? 9.278 -1.423 -10.251 1.00 91.88 303 ILE A O 1
ATOM 2326 N N . ASN A 1 304 ? 10.785 0.168 -9.724 1.00 95.06 304 ASN A N 1
ATOM 2327 C CA . ASN A 1 304 ? 11.496 -0.586 -8.701 1.00 95.06 304 ASN A CA 1
ATOM 2328 C C . ASN A 1 304 ? 11.333 0.130 -7.358 1.00 95.06 304 ASN A C 1
ATOM 2330 O O . ASN A 1 304 ? 12.015 1.126 -7.089 1.00 95.06 304 ASN A O 1
ATOM 2334 N N . GLY A 1 305 ? 10.390 -0.360 -6.558 1.00 96.06 305 GLY A N 1
ATOM 2335 C CA . GLY A 1 305 ? 10.047 0.182 -5.253 1.00 96.06 305 GLY A CA 1
ATOM 2336 C C . GLY A 1 305 ? 10.326 -0.810 -4.131 1.00 96.06 305 GLY A C 1
ATOM 2337 O O . GLY A 1 305 ? 10.401 -2.016 -4.346 1.00 96.06 305 GLY A O 1
ATOM 2338 N N . PHE A 1 306 ? 10.463 -0.284 -2.927 1.00 97.94 306 PHE A N 1
ATOM 2339 C CA . PHE A 1 306 ? 10.671 -1.046 -1.706 1.00 97.94 306 PHE A CA 1
ATOM 2340 C C . PHE A 1 306 ? 9.720 -0.506 -0.650 1.00 97.94 306 PHE A C 1
ATOM 2342 O O . PHE A 1 306 ? 9.434 0.696 -0.633 1.00 97.94 306 PHE A O 1
ATOM 2349 N N . VAL A 1 307 ? 9.233 -1.392 0.207 1.00 98.12 307 VAL A N 1
ATOM 2350 C CA . VAL A 1 307 ? 8.481 -1.039 1.407 1.00 98.12 307 VAL A CA 1
ATOM 2351 C C . VAL A 1 307 ? 9.212 -1.579 2.620 1.00 98.12 307 VAL A C 1
ATOM 2353 O O . VAL A 1 307 ? 9.725 -2.697 2.599 1.00 98.12 307 VAL A O 1
ATOM 2356 N N . ASP A 1 308 ? 9.245 -0.758 3.653 1.00 97.69 308 ASP A N 1
ATOM 2357 C CA . ASP A 1 308 ? 9.694 -1.125 4.982 1.00 97.69 308 ASP A CA 1
ATOM 2358 C C . ASP A 1 308 ? 8.766 -0.462 6.013 1.00 97.69 308 ASP A C 1
ATOM 2360 O O . ASP A 1 308 ? 8.013 0.450 5.657 1.00 97.69 308 ASP A O 1
ATOM 2364 N N . LEU A 1 309 ? 8.786 -0.957 7.249 1.00 97.00 309 LEU A N 1
ATOM 2365 C CA . LEU A 1 309 ? 8.101 -0.438 8.429 1.00 97.00 309 LEU A CA 1
ATOM 2366 C C . LEU A 1 309 ? 6.660 0.043 8.175 1.00 97.00 309 LEU A C 1
ATOM 2368 O O . LEU A 1 309 ? 6.423 1.197 7.814 1.00 97.00 309 LEU A O 1
ATOM 2372 N N . LEU A 1 310 ? 5.672 -0.815 8.429 1.00 98.50 310 LEU A N 1
ATOM 2373 C CA . LEU A 1 310 ? 4.253 -0.452 8.391 1.00 98.50 310 LEU A CA 1
ATOM 2374 C C . LEU A 1 310 ? 3.684 -0.355 9.806 1.00 98.50 310 LEU A C 1
ATOM 2376 O O . LEU A 1 310 ? 3.805 -1.285 10.596 1.00 98.50 310 LEU A O 1
ATOM 2380 N N . VAL A 1 311 ? 3.006 0.749 10.103 1.00 98.38 311 VAL A N 1
ATOM 2381 C CA . VAL A 1 311 ? 2.358 1.003 11.392 1.00 98.38 311 VAL A CA 1
ATOM 2382 C C . VAL A 1 311 ? 0.863 1.173 11.182 1.00 98.38 311 VAL A C 1
ATOM 2384 O O . VAL A 1 311 ? 0.439 2.006 10.383 1.00 98.38 311 VAL A O 1
ATOM 2387 N N . ILE A 1 312 ? 0.057 0.424 11.928 1.00 98.31 312 ILE A N 1
ATOM 2388 C CA . ILE A 1 312 ? -1.389 0.622 12.014 1.00 98.31 312 ILE A CA 1
ATOM 2389 C C . ILE A 1 312 ? -1.819 0.620 13.482 1.00 98.31 312 ILE A C 1
ATOM 2391 O O . ILE A 1 312 ? -1.653 -0.362 14.196 1.00 98.31 312 ILE A O 1
ATOM 2395 N N . GLY A 1 313 ? -2.354 1.742 13.948 1.00 97.94 313 GLY A N 1
ATOM 2396 C CA . GLY A 1 313 ? -2.898 1.904 15.288 1.00 97.94 313 GLY A CA 1
ATOM 2397 C C . GLY A 1 313 ? -4.381 1.575 15.320 1.00 97.94 313 GLY A C 1
ATOM 2398 O O . GLY A 1 313 ? -5.131 2.170 14.553 1.00 97.94 313 GLY A O 1
ATOM 2399 N N . ILE A 1 314 ? -4.815 0.673 16.202 1.00 98.00 314 ILE A N 1
ATOM 2400 C CA . ILE A 1 314 ? -6.230 0.344 16.428 1.00 98.00 314 ILE A CA 1
ATOM 2401 C C . ILE A 1 314 ? -6.597 0.688 17.868 1.00 98.00 314 ILE A C 1
ATOM 2403 O O . ILE A 1 314 ? -5.970 0.188 18.798 1.00 98.00 314 ILE A O 1
ATOM 2407 N N . ASP A 1 315 ? -7.606 1.540 18.055 1.00 96.81 315 ASP A N 1
ATOM 2408 C CA . ASP A 1 315 ? -8.041 2.039 19.370 1.00 96.81 315 ASP A CA 1
ATOM 2409 C C . ASP A 1 315 ? -6.878 2.559 20.240 1.00 96.81 315 ASP A C 1
ATOM 2411 O O . ASP A 1 315 ? -6.851 2.372 21.456 1.00 96.81 315 ASP A O 1
ATOM 2415 N N . GLY A 1 316 ? -5.890 3.200 19.609 1.00 93.50 316 GLY A N 1
ATOM 2416 C CA . GLY A 1 316 ? -4.705 3.734 20.281 1.00 93.50 316 GLY A CA 1
ATOM 2417 C C . GLY A 1 316 ? -3.568 2.732 20.518 1.00 93.50 316 GLY A C 1
ATOM 2418 O O . GLY A 1 316 ? -2.542 3.131 21.061 1.00 93.50 316 GLY A O 1
ATOM 2419 N N . VAL A 1 317 ? -3.703 1.466 20.106 1.00 95.75 317 VAL A N 1
ATOM 2420 C CA . VAL A 1 317 ? -2.629 0.457 20.174 1.00 95.75 317 VAL A CA 1
ATOM 2421 C C . VAL A 1 317 ? -1.951 0.321 18.817 1.00 95.75 317 VAL A C 1
ATOM 2423 O O . VAL A 1 317 ? -2.611 -0.026 17.840 1.00 95.75 317 VAL A O 1
ATOM 2426 N N . GLU A 1 318 ? -0.640 0.555 18.755 1.00 96.06 318 GLU A N 1
ATOM 2427 C CA . GLU A 1 318 ? 0.137 0.432 17.517 1.00 96.06 318 GLU A CA 1
ATOM 2428 C C . GLU A 1 318 ? 0.553 -1.013 17.231 1.00 96.06 318 GLU A C 1
ATOM 2430 O O . GLU A 1 318 ? 1.181 -1.678 18.054 1.00 96.06 318 GLU A O 1
ATOM 2435 N N . TYR A 1 319 ? 0.234 -1.474 16.024 1.00 97.06 319 TYR A N 1
ATOM 2436 C CA . TYR A 1 319 ? 0.770 -2.690 15.429 1.00 97.06 319 TYR A CA 1
ATOM 2437 C C . TYR A 1 319 ? 1.834 -2.282 14.418 1.00 97.06 319 TYR A C 1
ATOM 2439 O O . TYR A 1 319 ? 1.538 -1.593 13.440 1.00 97.06 319 TYR A O 1
ATOM 2447 N N . VAL A 1 320 ? 3.072 -2.690 14.682 1.00 97.38 320 VAL A N 1
ATOM 2448 C CA . VAL A 1 320 ? 4.248 -2.329 13.888 1.00 97.38 320 VAL A CA 1
ATOM 2449 C C . VAL A 1 320 ? 4.759 -3.578 13.183 1.00 97.38 320 VAL A C 1
ATOM 2451 O O . VAL A 1 320 ? 5.028 -4.581 13.841 1.00 97.38 320 VAL A O 1
ATOM 2454 N N . TYR A 1 321 ? 4.890 -3.517 11.863 1.00 97.88 321 TYR A N 1
ATOM 2455 C CA . TYR A 1 321 ? 5.425 -4.581 11.019 1.00 97.88 321 TYR A CA 1
ATOM 2456 C C . TYR A 1 321 ? 6.746 -4.140 10.410 1.00 97.88 321 TYR A C 1
ATOM 2458 O O . TYR A 1 321 ? 6.793 -3.112 9.741 1.00 97.88 321 TYR A O 1
ATOM 2466 N N . ASP A 1 322 ? 7.781 -4.936 10.633 1.00 97.00 322 ASP A N 1
ATOM 2467 C CA . ASP A 1 322 ? 9.142 -4.720 10.149 1.00 97.00 322 ASP A CA 1
ATOM 2468 C C . ASP A 1 322 ? 9.468 -5.768 9.074 1.00 97.00 322 ASP A C 1
ATOM 2470 O O . ASP A 1 322 ? 9.261 -6.961 9.314 1.00 97.00 322 ASP A O 1
ATOM 2474 N N . PHE A 1 323 ? 9.879 -5.349 7.872 1.00 97.50 323 PHE A N 1
ATOM 2475 C CA . PHE A 1 323 ? 10.008 -6.253 6.723 1.00 97.50 323 PHE A CA 1
ATOM 2476 C C . PHE A 1 323 ? 11.464 -6.632 6.483 1.00 97.50 323 PHE A C 1
ATOM 2478 O O . PHE A 1 323 ? 12.224 -5.895 5.866 1.00 97.50 323 PHE A O 1
ATOM 2485 N N . GLU A 1 324 ? 11.822 -7.855 6.857 1.00 95.94 324 GLU A N 1
ATOM 2486 C CA . GLU A 1 324 ? 13.215 -8.264 6.964 1.00 95.94 324 GLU A CA 1
ATOM 2487 C C . GLU A 1 324 ? 13.581 -9.440 6.061 1.00 95.94 324 GLU A C 1
ATOM 2489 O O . GLU A 1 324 ? 12.759 -10.289 5.714 1.00 95.94 324 GLU A O 1
ATOM 2494 N N . VAL A 1 325 ? 14.860 -9.525 5.684 1.00 93.56 325 VAL A N 1
ATOM 2495 C CA . VAL A 1 325 ? 15.381 -10.720 4.998 1.00 93.56 325 VAL A CA 1
ATOM 2496 C C . VAL A 1 325 ? 15.650 -11.851 5.992 1.00 93.56 325 VAL A C 1
ATOM 2498 O O . VAL A 1 325 ? 15.436 -13.023 5.678 1.00 93.56 325 VAL A O 1
ATOM 2501 N N . VAL A 1 326 ? 16.085 -11.495 7.202 1.00 88.00 326 VAL A N 1
ATOM 2502 C CA . VAL A 1 326 ? 16.284 -12.380 8.352 1.00 88.00 326 VAL A CA 1
ATOM 2503 C C . VAL A 1 326 ? 16.022 -11.588 9.635 1.00 88.00 326 VAL A C 1
ATOM 2505 O O . VAL A 1 326 ? 16.274 -10.387 9.653 1.00 88.00 326 VAL A O 1
ATOM 2508 N N . PRO A 1 327 ? 15.581 -12.221 10.732 1.00 81.44 327 PRO A N 1
ATOM 2509 C CA . PRO A 1 327 ? 15.409 -11.512 11.992 1.00 81.44 327 PRO A CA 1
ATOM 2510 C C . PRO A 1 327 ? 16.749 -10.992 12.514 1.00 81.44 327 PRO A C 1
ATOM 2512 O O . PRO A 1 327 ? 17.726 -11.745 12.578 1.00 81.44 327 PRO A O 1
ATOM 2515 N N . GLU A 1 328 ? 16.793 -9.737 12.956 1.00 73.12 328 GLU A N 1
ATOM 2516 C CA . GLU A 1 328 ? 17.984 -9.213 13.619 1.00 73.12 328 GLU A CA 1
ATOM 2517 C C . GLU A 1 328 ? 18.255 -9.940 14.954 1.00 73.12 328 GLU A C 1
ATOM 2519 O O . GLU A 1 328 ? 17.320 -10.399 15.623 1.00 73.12 328 GLU A O 1
ATOM 2524 N N . PRO A 1 329 ? 19.522 -10.019 15.413 1.00 66.88 329 PRO A N 1
ATOM 2525 C CA . PRO A 1 329 ? 19.870 -10.675 16.678 1.00 66.88 329 PRO A CA 1
ATOM 2526 C C . PRO A 1 329 ? 19.092 -10.144 17.896 1.00 66.88 329 PRO A C 1
ATOM 2528 O O . PRO A 1 329 ? 18.763 -10.903 18.814 1.00 66.88 329 PRO A O 1
ATOM 2531 N N . ALA A 1 330 ? 18.760 -8.849 17.904 1.00 62.09 330 ALA A N 1
ATOM 2532 C CA . ALA A 1 330 ? 17.934 -8.238 18.944 1.00 62.09 330 ALA A CA 1
ATOM 2533 C C . ALA A 1 330 ? 16.492 -8.784 18.928 1.00 62.09 330 ALA A C 1
ATOM 2535 O O . ALA A 1 330 ? 15.957 -9.148 19.979 1.00 62.09 330 ALA A O 1
ATOM 2536 N N . SER A 1 331 ? 15.901 -8.944 17.744 1.00 58.00 331 SER A N 1
ATOM 2537 C CA . SER A 1 331 ? 14.566 -9.521 17.550 1.00 58.00 331 SER A CA 1
ATOM 2538 C C . SER A 1 331 ? 14.522 -11.011 17.909 1.00 58.00 331 SER A C 1
ATOM 2540 O O . SER A 1 331 ? 13.566 -11.472 18.534 1.00 58.00 331 SER A O 1
ATOM 2542 N N . LEU A 1 332 ? 15.594 -11.763 17.625 1.00 58.53 332 LEU A N 1
ATOM 2543 C CA . LEU A 1 332 ? 15.739 -13.154 18.079 1.00 58.53 332 LEU A CA 1
ATOM 2544 C C . LEU A 1 332 ? 15.771 -13.265 19.607 1.00 58.53 332 LEU A C 1
ATOM 2546 O O . LEU A 1 332 ? 15.203 -14.197 20.175 1.00 58.53 332 LEU A O 1
ATOM 2550 N N . THR A 1 333 ? 16.406 -12.305 20.280 1.00 56.12 333 THR A N 1
ATOM 2551 C CA . THR A 1 333 ? 16.466 -12.279 21.747 1.00 56.12 333 THR A CA 1
ATOM 2552 C C . THR A 1 333 ? 15.079 -12.027 22.343 1.00 56.12 333 THR A C 1
ATOM 2554 O O . THR A 1 333 ? 14.685 -12.719 23.281 1.00 56.12 333 THR A O 1
ATOM 2557 N N . ALA A 1 334 ? 14.290 -11.113 21.765 1.00 57.09 334 ALA A N 1
ATOM 2558 C C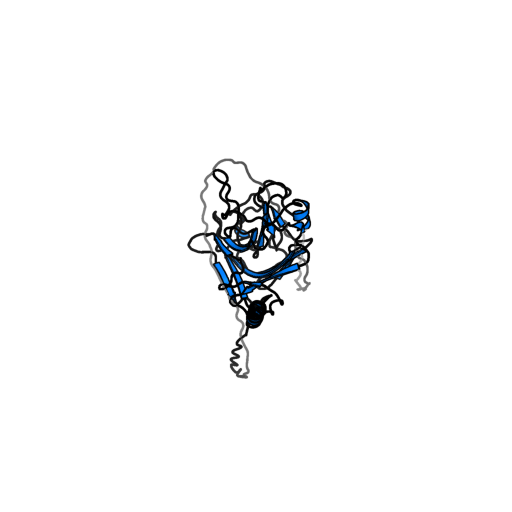A . ALA A 1 334 ? 12.900 -10.894 22.173 1.00 57.09 334 ALA A CA 1
ATOM 2559 C C . ALA A 1 334 ? 12.016 -12.138 21.940 1.00 57.09 334 ALA A C 1
ATOM 2561 O O . ALA A 1 334 ? 11.237 -12.512 22.820 1.00 57.09 334 ALA A O 1
ATOM 2562 N N . LEU A 1 335 ? 12.187 -12.831 20.808 1.00 55.69 335 LEU A N 1
ATOM 2563 C CA . LEU A 1 335 ? 11.479 -14.081 20.500 1.00 55.69 335 LEU A CA 1
ATOM 2564 C C . LEU A 1 335 ? 11.828 -15.202 21.497 1.00 55.69 335 LEU A C 1
ATOM 2566 O O . LEU A 1 335 ? 10.941 -15.895 22.002 1.00 55.69 335 LEU A O 1
ATOM 2570 N N . ALA A 1 336 ? 13.113 -15.352 21.827 1.00 55.28 336 ALA A N 1
ATOM 2571 C CA . ALA A 1 336 ? 13.591 -16.335 22.798 1.00 55.28 336 ALA A CA 1
ATOM 2572 C C . ALA A 1 336 ? 13.054 -16.062 24.216 1.00 55.28 336 ALA A C 1
ATOM 2574 O O . ALA A 1 336 ? 12.674 -16.994 24.928 1.00 55.28 336 ALA A O 1
ATOM 2575 N N . LEU A 1 337 ? 12.963 -14.789 24.615 1.00 53.81 337 LEU A N 1
ATOM 2576 C CA . LEU A 1 337 ? 12.386 -14.389 25.901 1.00 53.81 337 LEU A CA 1
ATOM 2577 C C . LEU A 1 337 ? 10.863 -14.604 25.948 1.00 53.81 337 LEU A C 1
ATOM 2579 O O . LEU A 1 337 ? 10.345 -15.049 26.974 1.00 53.81 337 LEU A O 1
ATOM 2583 N N . GLY A 1 338 ? 10.152 -14.374 24.838 1.00 50.12 338 GLY A N 1
ATOM 2584 C CA . GLY A 1 338 ? 8.717 -14.657 24.714 1.00 50.12 338 GLY A CA 1
ATOM 2585 C C . GLY A 1 338 ? 8.386 -16.150 24.837 1.00 50.12 338 GLY A C 1
ATOM 2586 O O . GLY A 1 338 ? 7.490 -16.527 25.592 1.00 50.12 338 GLY A O 1
ATOM 2587 N N . LEU A 1 339 ? 9.156 -17.024 24.179 1.00 48.81 339 LEU A N 1
ATOM 2588 C CA . LEU A 1 339 ? 9.020 -18.483 24.315 1.00 48.81 339 LEU A CA 1
ATOM 2589 C C . LEU A 1 339 ? 9.374 -18.976 25.731 1.00 48.81 339 LEU A C 1
ATOM 2591 O O . LEU A 1 339 ? 8.716 -19.877 26.259 1.00 48.81 339 LEU A O 1
ATOM 2595 N N . GLY A 1 340 ? 10.360 -18.355 26.386 1.00 39.03 340 GLY A N 1
ATOM 2596 C CA . GLY A 1 340 ? 10.717 -18.645 27.779 1.00 39.03 340 GLY A CA 1
ATOM 2597 C C . GLY A 1 340 ? 9.601 -18.322 28.782 1.00 39.03 340 GLY A C 1
ATOM 2598 O O . GLY A 1 340 ? 9.404 -19.066 29.746 1.00 39.03 340 GLY A O 1
ATOM 2599 N N . ALA A 1 341 ? 8.817 -17.268 28.534 1.00 42.38 341 ALA A N 1
ATOM 2600 C CA . ALA A 1 341 ? 7.703 -16.872 29.397 1.00 42.38 341 ALA A CA 1
ATOM 2601 C C . ALA A 1 341 ? 6.519 -17.862 29.346 1.00 42.38 341 ALA A C 1
ATOM 2603 O O . ALA A 1 341 ? 5.912 -18.145 30.381 1.00 42.38 341 ALA A O 1
ATOM 2604 N N . PHE A 1 342 ? 6.235 -18.468 28.186 1.00 40.16 342 PHE A N 1
ATOM 2605 C CA . PHE A 1 342 ? 5.194 -19.502 28.066 1.00 40.16 342 PHE A CA 1
ATOM 2606 C C . PHE A 1 342 ? 5.637 -20.878 28.594 1.00 40.16 342 PHE A C 1
ATOM 2608 O O . PHE A 1 342 ? 4.813 -21.625 29.124 1.00 40.16 342 PHE A O 1
ATOM 2615 N N . GLY A 1 343 ? 6.935 -21.202 28.542 1.00 35.16 343 GLY A N 1
ATOM 2616 C CA . GLY A 1 343 ? 7.483 -22.422 29.151 1.00 35.16 343 GLY A CA 1
ATOM 2617 C C . GLY A 1 343 ? 7.500 -22.402 30.688 1.00 35.16 343 GLY A C 1
ATOM 2618 O O . GLY A 1 343 ? 7.388 -23.451 31.326 1.00 35.16 343 GLY A O 1
ATOM 2619 N N . GLY A 1 344 ? 7.595 -21.214 31.298 1.00 34.81 344 GLY A N 1
ATOM 2620 C CA . GLY A 1 344 ? 7.607 -21.036 32.755 1.00 34.81 344 GLY A CA 1
ATOM 2621 C C . GLY A 1 344 ? 6.237 -21.155 33.434 1.00 34.81 344 GLY A C 1
ATOM 2622 O O . GLY A 1 344 ? 6.171 -21.528 34.607 1.00 34.81 344 GLY A O 1
ATOM 2623 N N . LEU A 1 345 ? 5.136 -20.902 32.713 1.00 38.84 345 LEU A N 1
ATOM 2624 C CA . LEU A 1 345 ? 3.779 -20.939 33.282 1.00 38.84 345 LEU A CA 1
ATOM 2625 C C . LEU A 1 345 ? 3.135 -22.337 33.336 1.00 38.84 345 LEU A C 1
ATOM 2627 O O . LEU A 1 345 ? 2.103 -22.502 33.981 1.00 38.84 345 LEU A O 1
ATOM 2631 N N . LEU A 1 346 ? 3.746 -23.366 32.739 1.00 41.03 346 LEU A N 1
ATOM 2632 C CA . LEU A 1 346 ? 3.220 -24.743 32.753 1.00 41.03 346 LEU A CA 1
ATOM 2633 C C . LEU A 1 346 ? 3.842 -25.654 33.824 1.00 41.03 346 LEU A C 1
ATOM 2635 O O . LEU A 1 346 ? 3.546 -26.849 33.868 1.00 41.03 346 LEU A O 1
ATOM 2639 N N . ARG A 1 347 ? 4.669 -25.121 34.735 1.00 48.00 347 ARG A N 1
ATOM 2640 C CA . ARG A 1 347 ? 5.325 -25.935 35.772 1.00 48.00 347 ARG A CA 1
ATOM 2641 C C . ARG A 1 347 ? 5.165 -25.386 37.187 1.00 48.00 347 ARG A C 1
ATOM 2643 O O . ARG A 1 347 ? 6.139 -25.236 37.916 1.00 48.00 347 ARG A O 1
ATOM 2650 N N . ARG A 1 348 ? 3.924 -25.163 37.623 1.00 49.31 348 ARG A N 1
ATOM 2651 C CA . ARG A 1 348 ? 3.597 -25.142 39.059 1.00 49.31 348 ARG A CA 1
ATOM 2652 C C . ARG A 1 348 ? 2.127 -25.480 39.291 1.00 49.31 348 ARG A C 1
ATOM 2654 O O . ARG A 1 348 ? 1.286 -24.599 39.344 1.00 49.31 348 ARG A O 1
ATOM 2661 N N . ASN A 1 349 ? 1.840 -26.782 39.343 1.00 43.44 349 ASN A N 1
ATOM 2662 C CA . ASN A 1 349 ? 0.834 -27.394 40.221 1.00 43.44 349 ASN A CA 1
ATOM 2663 C C . ASN A 1 349 ? 0.814 -28.911 40.000 1.00 43.44 349 ASN A C 1
ATOM 2665 O O . ASN A 1 349 ? 0.002 -29.443 39.246 1.00 43.44 349 ASN A O 1
ATOM 2669 N N . ARG A 1 350 ? 1.715 -29.622 40.685 1.00 45.31 350 ARG A N 1
ATOM 2670 C CA . ARG A 1 350 ? 1.472 -31.008 41.093 1.00 45.31 350 ARG A CA 1
ATOM 2671 C C . ARG A 1 350 ? 2.061 -31.237 42.486 1.00 45.31 350 ARG A C 1
ATOM 2673 O O . ARG A 1 350 ? 3.277 -31.338 42.609 1.00 45.31 350 ARG A O 1
ATOM 2680 N N . LYS A 1 351 ? 1.116 -31.422 43.414 1.00 39.53 351 LYS A N 1
ATOM 2681 C CA . LYS A 1 351 ? 1.187 -31.923 44.794 1.00 39.53 351 LYS A CA 1
ATOM 2682 C C . LYS A 1 351 ? 1.652 -30.944 45.859 1.00 39.53 351 LYS A C 1
ATOM 2684 O O . LYS A 1 351 ? 2.826 -30.527 45.817 1.00 39.53 351 LYS A O 1
#

Secondary structure (DSSP, 8-state):
---------PPPP-----------PPPP---------------------------------------PPP-----------PPPPPTT-EEEBTTB-TTEEEEEE---TTS--EEEEEEPSSS-SSSSEEEEEE-----SSSPPEEEEEE-TTTT-BGGGEEEEEEEEEEEEESSTT---SEEEEEE--SSSS--EEEEE-TT-SSTTSS--TTSEEEEETT-TT--EEE-S---S--EE-HHHHHHHTTT-BB-PPPSB----TTS----B-TT--SEEEEES-SSS-BTTTBSGGGGTSSEEEEEEEEEEEETTEEEEEEE-SS--HHHHHHHHHHHHHHHHTTS----

Radius of gyration: 30.95 Å; chains: 1; bounding box: 81×102×102 Å

Sequence (351 aa):
MIGSLPRAGGRRCRKAPAGDVAVLQWTYAPPYPPGPVERRPVQAFPYPQEGWKRIQCSKGGKMMKRFALPVVAVTAAALLVGALAPAGAVVVWPGDMQGWVFATRQGTSSTPPTAQFVNGPATTPAGSGSFQMRTGYSDTNPISKVYLGTNNHSGVALSRITSFKYYTYVANRDYTDGQPPMIELITDSGSSAQQRRFWFLPWGPNGTQNVQLNVWQEWDLMSANGRWELVGTSSTNYFGNWSWVVGRYSGAKLATPYVGDYVDPLVNLQLANQTGTSLSVKIGAGQAADSRYGAWWRTSSSINGFVDLLVIGIDGVEYVYDFEVVPEPASLTALALGLGAFGGLLRRNRK